Protein AF-A0A7M3W526-F1 (afdb_monomer)

Foldseek 3Di:
DDWDFDFFLKTKTWAAADPVCDDVQFNDQKDKDKDWDDDPNDTWIKIKIKGRHGNTKIKIKHFQCDDDPVAQCQQHRPIKIWIAGPAFFMWMWIWGACVRNVGQFTKTKTFGRAGRIWIWDADPRRKIKIAGDDQATQKMKMKTAQHCRDWQKTWGMKIKIWGSFHMKIWDWDQDVPRKTKIKIKDGPDTKMWMKTKMKGQCCGVPVVCCVPRPRNIDIFIFIQPIPHPFDDDADDGDGDQDPDDPDDDDDDDDDDDDDMHMDIIITDVVVSVVVVVVVVVPD

Mean predicted aligned error: 12.5 Å

Secondary structure (DSSP, 8-state):
-EEEEEESSSEEEEEE--GGG-BTTEEEEEEEEEEEEEETTEEEEEEEEEEEEESEEEEEE-B-----TTS--SSTTPBPEEEEES-S-EEEEEEE-HHHHT-SSEEEEEEEEE-SEEEEEE-TTS-EEEEE-TT-EEEEEEEEEEEEEETTEEEEEEEEEEEEEEEEEEEEEEPTTS-EEEEEEEEEEEEEEEEEEEEE-HHHHSGGGHHHHTT--EEEEEEEEEEE---SS----EEE-TT-------------S-----EEEE--HHHHHHHHHHHHHH-

Solvent-accessible surface area (backbone atoms only — not comparable to full-atom values): 14744 Å² total; per-residue (Å²): 115,51,76,50,74,47,80,50,67,40,39,38,40,41,36,47,41,56,73,94,70,36,60,98,53,22,54,44,69,62,50,79,48,77,48,74,37,81,54,99,93,42,79,28,50,33,37,39,40,36,33,48,32,40,15,34,32,42,38,39,33,38,57,40,82,66,81,56,94,92,47,44,58,77,49,46,39,41,68,31,36,45,36,36,38,73,44,53,57,30,30,41,38,36,44,34,35,11,82,37,41,75,34,73,29,30,40,39,40,38,37,37,34,34,30,40,30,37,37,35,40,73,44,98,69,36,20,46,35,38,41,31,36,92,76,14,26,50,33,36,37,41,36,39,29,58,29,73,58,49,79,42,30,34,34,52,33,38,40,38,42,33,32,33,32,24,22,34,33,37,41,57,48,71,45,96,87,75,34,50,29,44,32,40,34,63,53,71,43,46,38,40,33,39,38,40,31,32,38,36,23,57,17,61,65,38,63,86,41,24,89,81,44,46,89,46,75,44,83,42,48,35,45,43,60,57,55,60,93,60,48,100,55,82,66,64,59,50,68,45,63,85,90,57,77,83,81,71,94,80,82,85,80,81,52,97,67,97,68,79,54,70,46,66,42,60,53,65,62,62,66,47,48,52,51,51,52,48,44,67,74,76,99

Structure (mmCIF, N/CA/C/O backbone):
data_AF-A0A7M3W526-F1
#
_entry.id   AF-A0A7M3W526-F1
#
loop_
_atom_site.group_PDB
_atom_site.id
_atom_site.type_symbol
_atom_site.label_atom_id
_atom_site.label_alt_id
_atom_site.label_comp_id
_atom_site.label_asym_id
_atom_site.label_entity_id
_atom_site.label_seq_id
_atom_site.pdbx_PDB_ins_code
_atom_site.Cartn_x
_atom_site.Cartn_y
_atom_site.Cartn_z
_atom_site.occupancy
_atom_site.B_iso_or_equiv
_atom_site.auth_seq_id
_atom_site.auth_comp_id
_atom_site.auth_asym_id
_atom_site.auth_atom_id
_atom_site.pdbx_PDB_model_num
ATOM 1 N N . THR A 1 1 ? -3.283 -8.905 27.263 1.00 57.53 1 THR A N 1
ATOM 2 C CA . THR A 1 1 ? -2.921 -8.303 25.975 1.00 57.53 1 THR A CA 1
ATOM 3 C C . THR A 1 1 ? -1.893 -9.193 25.354 1.00 57.53 1 THR A C 1
ATOM 5 O O . THR A 1 1 ? -0.872 -9.414 25.994 1.00 57.53 1 THR A O 1
ATOM 8 N N . ASP A 1 2 ? -2.214 -9.769 24.205 1.00 65.88 2 ASP A N 1
ATOM 9 C CA . ASP A 1 2 ? -1.261 -10.524 23.400 1.00 65.88 2 ASP A CA 1
ATOM 10 C C . ASP A 1 2 ? -0.945 -9.684 22.161 1.00 65.88 2 ASP A C 1
ATOM 12 O O . ASP A 1 2 ? -1.863 -9.195 21.496 1.00 65.88 2 ASP A O 1
ATOM 16 N N . VAL A 1 3 ? 0.341 -9.427 21.941 1.00 67.19 3 VAL A N 1
ATOM 17 C CA . VAL A 1 3 ? 0.848 -8.679 20.788 1.00 67.19 3 VAL A CA 1
ATOM 18 C C . VAL A 1 3 ? 1.962 -9.516 20.199 1.00 67.19 3 VAL A C 1
ATOM 20 O O . VAL A 1 3 ? 3.018 -9.665 20.819 1.00 67.19 3 VAL A O 1
ATOM 23 N N . SER A 1 4 ? 1.729 -10.047 19.007 1.00 73.38 4 SER A N 1
ATOM 24 C CA . SER A 1 4 ? 2.750 -10.741 18.235 1.00 73.38 4 SER A CA 1
ATOM 25 C C . SER A 1 4 ? 3.108 -9.870 17.045 1.00 73.38 4 SER A C 1
ATOM 27 O O . SER A 1 4 ? 2.237 -9.480 16.271 1.00 73.38 4 SER A O 1
ATOM 29 N N . ALA A 1 5 ? 4.389 -9.537 16.921 1.00 68.88 5 ALA A N 1
ATOM 30 C CA . ALA A 1 5 ? 4.906 -8.800 15.782 1.00 68.88 5 ALA A CA 1
ATOM 31 C C . ALA A 1 5 ? 6.128 -9.529 15.223 1.00 68.88 5 ALA A C 1
ATOM 33 O O . ALA A 1 5 ? 7.117 -9.732 15.931 1.00 68.88 5 ALA A O 1
ATOM 34 N N . VAL A 1 6 ? 6.064 -9.900 13.948 1.00 70.62 6 VAL A N 1
ATOM 35 C CA . VAL A 1 6 ? 7.211 -10.388 13.179 1.00 70.62 6 VAL A CA 1
ATOM 36 C C . VAL A 1 6 ? 7.511 -9.334 12.135 1.00 70.62 6 VAL A C 1
ATOM 38 O O . VAL A 1 6 ? 6.620 -8.962 11.382 1.00 70.62 6 VAL A O 1
ATOM 41 N N . ILE A 1 7 ? 8.743 -8.831 12.108 1.00 60.44 7 ILE A N 1
ATOM 42 C CA . ILE A 1 7 ? 9.184 -7.843 11.125 1.00 60.44 7 ILE A CA 1
ATOM 43 C C . ILE A 1 7 ? 10.473 -8.375 10.487 1.00 60.44 7 ILE A C 1
ATOM 45 O O . ILE A 1 7 ? 11.410 -8.776 11.180 1.00 60.44 7 ILE A O 1
ATOM 49 N N . GLY A 1 8 ? 10.476 -8.462 9.159 1.00 65.94 8 GLY A N 1
ATOM 50 C CA . GLY A 1 8 ? 11.524 -9.077 8.348 1.00 65.94 8 GLY A CA 1
ATOM 51 C C . GLY A 1 8 ? 11.098 -9.116 6.881 1.00 65.94 8 GLY A C 1
ATOM 52 O O . GLY A 1 8 ? 10.503 -8.162 6.373 1.00 65.94 8 GLY A O 1
ATOM 53 N N . ASP A 1 9 ? 11.325 -10.252 6.224 1.00 66.25 9 ASP A N 1
ATOM 54 C CA . ASP A 1 9 ? 10.817 -10.505 4.867 1.00 66.25 9 ASP A CA 1
ATOM 55 C C . ASP A 1 9 ? 9.277 -10.539 4.833 1.00 66.25 9 ASP A C 1
ATOM 57 O O . ASP A 1 9 ? 8.677 -10.346 3.786 1.00 66.25 9 ASP A O 1
ATOM 61 N N . VAL A 1 10 ? 8.633 -10.691 5.991 1.00 74.81 10 VAL A N 1
ATOM 62 C CA . VAL A 1 10 ? 7.193 -10.525 6.205 1.00 74.81 10 VAL A CA 1
ATOM 63 C C . VAL A 1 10 ? 6.991 -9.565 7.379 1.00 74.81 10 VAL A C 1
ATOM 65 O O . VAL A 1 10 ? 7.797 -9.550 8.313 1.00 74.81 10 VAL A O 1
ATOM 68 N N . LEU A 1 11 ? 5.942 -8.743 7.328 1.00 77.81 11 LEU A N 1
ATOM 69 C CA . LEU A 1 11 ? 5.423 -8.042 8.502 1.00 77.81 11 LEU A CA 1
ATOM 70 C C . LEU A 1 11 ? 4.086 -8.679 8.889 1.00 77.81 11 LEU A C 1
ATOM 72 O O . LEU A 1 11 ? 3.143 -8.625 8.109 1.00 77.81 11 LEU A O 1
ATOM 76 N N . ILE A 1 12 ? 4.020 -9.272 10.080 1.00 87.06 12 ILE A N 1
ATOM 77 C CA . ILE A 1 12 ? 2.783 -9.775 10.691 1.00 87.06 12 ILE A CA 1
ATOM 78 C C . ILE A 1 12 ? 2.601 -9.044 12.011 1.00 87.06 12 ILE A C 1
ATOM 80 O O . ILE A 1 12 ? 3.533 -9.002 12.815 1.00 87.06 12 ILE A O 1
ATOM 84 N N . LEU A 1 13 ? 1.419 -8.483 12.230 1.00 89.50 13 LEU A N 1
ATOM 85 C CA . LEU A 1 13 ? 0.999 -7.880 13.481 1.00 89.50 13 LEU A CA 1
ATOM 86 C C . LEU A 1 13 ? -0.365 -8.446 13.872 1.00 89.50 13 LEU A C 1
ATOM 88 O O . LEU A 1 13 ? -1.379 -8.145 13.243 1.00 89.50 13 LEU A O 1
ATOM 92 N N . ASP A 1 14 ? -0.366 -9.221 14.949 1.00 92.38 14 ASP A N 1
ATOM 93 C CA . ASP A 1 14 ? -1.567 -9.718 15.606 1.00 92.38 14 ASP A CA 1
ATOM 94 C C . ASP A 1 14 ? -1.736 -9.000 16.940 1.00 92.38 14 ASP A C 1
ATOM 96 O O . ASP A 1 14 ? -0.833 -9.002 17.786 1.00 92.38 14 ASP A O 1
ATOM 100 N N . LEU A 1 15 ? -2.905 -8.396 17.138 1.00 92.31 15 LEU A N 1
ATOM 101 C CA . LEU A 1 15 ? -3.262 -7.714 18.374 1.00 92.31 15 LEU A CA 1
ATOM 102 C C . LEU A 1 15 ? -4.560 -8.285 18.909 1.00 92.31 15 LEU A C 1
ATOM 104 O O . LEU A 1 15 ? -5.593 -8.203 18.251 1.00 92.31 15 LEU A O 1
ATOM 108 N N . VAL A 1 16 ? -4.516 -8.805 20.133 1.00 94.62 16 VAL A N 1
ATOM 109 C CA . VAL A 1 16 ? -5.716 -9.221 20.860 1.00 94.62 16 VAL A CA 1
ATOM 110 C C . VAL A 1 16 ? -5.674 -8.647 22.272 1.00 94.62 16 VAL A C 1
ATOM 112 O O . VAL A 1 16 ? -4.919 -9.073 23.157 1.00 94.62 16 VAL A O 1
ATOM 115 N N . VAL A 1 17 ? -6.529 -7.658 22.510 1.00 94.06 17 VAL A N 1
ATOM 116 C CA . VAL A 1 17 ? -6.742 -7.046 23.824 1.00 94.06 17 VAL A CA 1
ATOM 117 C C . VAL A 1 17 ? -8.101 -7.486 24.342 1.00 94.06 17 VAL A C 1
ATOM 119 O O . VAL A 1 17 ? -9.068 -7.280 23.635 1.00 94.06 17 VAL A O 1
ATOM 122 N N . PRO A 1 18 ? -8.249 -8.078 25.537 1.00 93.25 18 PRO A N 1
ATOM 123 C CA . PRO A 1 18 ? -9.567 -8.442 26.071 1.00 93.25 18 PRO A CA 1
ATOM 124 C C . PRO A 1 18 ? -10.530 -7.248 26.166 1.00 93.25 18 PRO A C 1
ATOM 126 O O . PRO A 1 18 ? -10.093 -6.156 26.521 1.00 93.25 18 PRO A O 1
ATOM 129 N N . GLU A 1 19 ? -11.833 -7.459 25.933 1.00 91.06 19 GLU A N 1
ATOM 130 C CA . GLU A 1 19 ? -12.853 -6.388 25.938 1.00 91.06 19 GLU A CA 1
ATOM 131 C C . GLU A 1 19 ? -12.829 -5.504 27.190 1.00 91.06 19 GLU A C 1
ATOM 133 O O . GLU A 1 19 ? -12.990 -4.293 27.090 1.00 91.06 19 GLU A O 1
ATOM 138 N N . ILE A 1 20 ? -12.545 -6.086 28.360 1.00 93.69 20 ILE A N 1
ATOM 139 C CA . ILE A 1 20 ? -12.455 -5.365 29.642 1.00 93.69 20 ILE A CA 1
ATOM 140 C C . ILE A 1 20 ? -11.363 -4.282 29.683 1.00 93.69 20 ILE A C 1
ATOM 142 O O . ILE A 1 20 ? -11.390 -3.428 30.565 1.00 93.69 20 ILE A O 1
ATOM 146 N N . TYR A 1 21 ? -10.394 -4.336 28.767 1.00 92.00 21 TYR A N 1
ATOM 147 C CA . TYR A 1 21 ? -9.304 -3.369 28.643 1.00 92.00 21 TYR A CA 1
ATOM 148 C C . TYR A 1 21 ? -9.445 -2.481 27.399 1.00 92.00 21 TYR A C 1
ATOM 150 O O . TYR A 1 21 ? -8.552 -1.680 27.136 1.00 92.00 21 TYR A O 1
ATOM 158 N N . ARG A 1 22 ? -10.534 -2.622 26.631 1.00 92.44 22 ARG A N 1
ATOM 159 C CA . ARG A 1 22 ? -10.805 -1.803 25.445 1.00 92.44 22 ARG A CA 1
ATOM 160 C C . ARG A 1 22 ? -11.570 -0.540 25.824 1.00 92.44 22 ARG A C 1
ATOM 162 O O . ARG A 1 22 ? -12.397 -0.551 26.734 1.00 92.44 22 ARG A O 1
ATOM 169 N N . ILE A 1 23 ? -11.365 0.527 25.061 1.00 91.81 23 ILE A N 1
ATOM 170 C CA . ILE A 1 23 ? -12.175 1.748 25.130 1.00 91.81 23 ILE A CA 1
ATOM 171 C C . ILE A 1 23 ? -12.847 1.912 23.771 1.00 91.81 23 ILE A C 1
ATOM 173 O O . ILE A 1 23 ? -12.166 2.055 22.764 1.00 91.81 23 ILE A O 1
ATOM 177 N N . ASN A 1 24 ? -14.181 1.832 23.726 1.00 91.44 24 ASN A N 1
ATOM 178 C CA . ASN A 1 24 ? -14.967 1.892 22.482 1.00 91.44 24 ASN A CA 1
ATOM 179 C C . ASN A 1 24 ? -14.506 0.904 21.391 1.00 91.44 24 ASN A C 1
ATOM 181 O O . ASN A 1 24 ? -14.589 1.198 20.209 1.00 91.44 24 ASN A O 1
ATOM 185 N N . GLY A 1 25 ? -14.016 -0.274 21.785 1.00 91.69 25 GLY A N 1
ATOM 186 C CA . GLY A 1 25 ? -13.517 -1.280 20.844 1.00 91.69 25 GLY A CA 1
ATOM 187 C C . GLY A 1 25 ? -12.038 -1.145 20.475 1.00 91.69 25 GLY A C 1
ATOM 188 O O . GLY A 1 25 ? -11.517 -2.092 19.891 1.00 91.69 25 GLY A O 1
ATOM 189 N N . HIS A 1 26 ? -11.358 -0.069 20.887 1.00 95.75 26 HIS A N 1
ATOM 190 C CA . HIS A 1 26 ? -9.932 0.178 20.650 1.00 95.75 26 HIS A CA 1
ATOM 191 C C . HIS A 1 26 ? -9.043 -0.316 21.788 1.00 95.75 26 HIS A C 1
ATOM 193 O O . HIS A 1 26 ? -9.469 -0.397 22.944 1.00 95.75 26 HIS A O 1
ATOM 199 N N . SER A 1 27 ? -7.790 -0.619 21.456 1.00 94.12 27 SER A N 1
ATOM 200 C CA . SER A 1 27 ? -6.749 -1.054 22.390 1.00 94.12 27 SER A CA 1
ATOM 201 C C . SER A 1 27 ? -5.802 0.065 22.824 1.00 94.12 27 SER A C 1
ATOM 203 O O . SER A 1 27 ? -5.402 0.098 23.988 1.00 94.12 27 SER A O 1
ATOM 205 N N . ALA A 1 28 ? -5.408 0.944 21.903 1.00 92.56 28 ALA A N 1
ATOM 206 C CA . ALA A 1 28 ? -4.428 1.998 22.135 1.00 92.56 28 ALA A CA 1
ATOM 207 C C . ALA A 1 28 ? -4.596 3.138 21.124 1.00 92.56 28 ALA A C 1
ATOM 209 O O . ALA A 1 28 ? -4.972 2.909 19.978 1.00 92.56 28 ALA A O 1
ATOM 210 N N . ASP A 1 29 ? -4.230 4.356 21.521 1.00 93.56 29 ASP A N 1
ATOM 211 C CA . ASP A 1 29 ? -4.341 5.526 20.643 1.00 93.56 29 ASP A CA 1
ATOM 212 C C . ASP A 1 29 ? -3.356 5.468 19.467 1.00 93.56 29 ASP A C 1
ATOM 214 O O . ASP A 1 29 ? -3.653 5.946 18.377 1.00 93.56 29 ASP A O 1
ATOM 218 N N . SER A 1 30 ? -2.154 4.917 19.676 1.00 94.06 30 SER A N 1
ATOM 219 C CA . SER A 1 30 ? -1.149 4.793 18.616 1.00 94.06 30 SER A CA 1
ATOM 220 C C . SER A 1 30 ? -0.116 3.701 18.886 1.00 94.06 30 SER A C 1
ATOM 222 O O . SER A 1 30 ? 0.168 3.357 20.036 1.00 94.06 30 SER A O 1
ATOM 224 N N . LEU A 1 31 ? 0.471 3.181 17.810 1.00 93.06 31 LEU A N 1
ATOM 225 C CA . LEU A 1 31 ? 1.562 2.212 17.828 1.0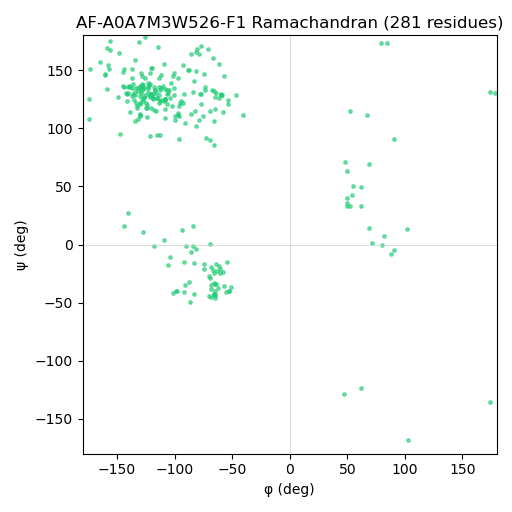0 93.06 31 LEU A CA 1
ATOM 226 C C . LEU A 1 31 ? 2.549 2.555 16.720 1.00 93.06 31 LEU A C 1
ATOM 228 O O . LEU A 1 31 ? 2.171 2.721 15.563 1.00 93.06 31 LEU A O 1
ATOM 232 N N . MET A 1 32 ? 3.830 2.608 17.073 1.00 93.06 32 MET A N 1
ATOM 233 C CA . MET A 1 32 ? 4.918 2.747 16.114 1.00 93.06 32 MET A CA 1
ATOM 234 C C . MET A 1 32 ? 5.780 1.491 16.142 1.00 93.06 32 MET A C 1
ATOM 236 O O . MET A 1 32 ? 6.301 1.109 17.190 1.00 93.06 32 MET A O 1
ATOM 240 N N . LEU A 1 33 ? 5.975 0.887 14.977 1.00 89.88 33 LEU A N 1
ATOM 241 C CA . LEU A 1 33 ? 6.901 -0.211 14.754 1.00 89.88 33 LEU A CA 1
ATOM 242 C C . LEU A 1 33 ? 8.013 0.283 13.839 1.00 89.88 33 LEU A C 1
ATOM 244 O O . LEU A 1 33 ? 7.751 0.854 12.784 1.00 89.88 33 LEU A O 1
ATOM 248 N N . LYS A 1 34 ? 9.266 0.071 14.236 1.00 89.50 34 LYS A N 1
ATOM 249 C CA . LYS A 1 34 ? 10.426 0.453 13.432 1.00 89.50 34 LYS A CA 1
ATOM 250 C C . LYS A 1 34 ? 11.439 -0.676 13.398 1.00 89.50 34 LYS A C 1
ATOM 252 O O . LYS A 1 34 ? 11.846 -1.181 14.439 1.00 89.50 34 LYS A O 1
ATOM 257 N N . GLN A 1 35 ? 11.894 -0.995 12.198 1.00 86.31 35 GLN A N 1
ATOM 258 C CA . GLN A 1 35 ? 12.976 -1.919 11.918 1.00 86.31 35 GLN A CA 1
ATOM 259 C C . GLN A 1 35 ? 14.081 -1.213 11.135 1.00 86.31 35 GLN A C 1
ATOM 261 O O . GLN A 1 35 ? 13.835 -0.315 10.329 1.00 86.31 35 GLN A O 1
ATOM 266 N N . LEU A 1 36 ? 15.314 -1.649 11.374 1.00 88.88 36 LEU A N 1
ATOM 267 C CA . LEU A 1 36 ? 16.489 -1.288 10.596 1.00 88.88 36 LEU A CA 1
ATOM 268 C C . LEU A 1 36 ? 17.181 -2.581 10.167 1.00 88.88 36 LEU A C 1
ATOM 270 O O . LEU A 1 36 ? 17.542 -3.392 11.019 1.00 88.88 36 LEU A O 1
ATOM 274 N N . ARG A 1 37 ? 17.371 -2.772 8.861 1.00 86.44 37 ARG A N 1
ATOM 275 C CA . ARG A 1 37 ? 18.109 -3.911 8.303 1.00 86.44 37 ARG A CA 1
ATOM 276 C C . ARG A 1 37 ? 19.462 -3.436 7.784 1.00 86.44 37 ARG A C 1
ATOM 278 O O . ARG A 1 37 ? 19.527 -2.422 7.097 1.00 86.44 37 ARG A O 1
ATOM 285 N N . TYR A 1 38 ? 20.536 -4.146 8.123 1.00 86.25 38 TYR A N 1
ATOM 286 C CA . TYR A 1 38 ? 21.882 -3.830 7.640 1.00 86.25 38 TYR A CA 1
ATOM 287 C C . TYR A 1 38 ? 22.226 -4.700 6.429 1.00 86.25 38 TYR A C 1
ATOM 289 O O . TYR A 1 38 ? 22.334 -5.917 6.571 1.00 86.25 38 TYR A O 1
ATOM 297 N N . ILE A 1 39 ? 22.372 -4.087 5.253 1.00 86.06 39 ILE A N 1
ATOM 298 C CA . ILE A 1 39 ? 22.688 -4.759 3.981 1.00 86.06 39 ILE A CA 1
ATOM 299 C C . ILE A 1 39 ? 23.750 -3.935 3.251 1.00 86.06 39 ILE A C 1
ATOM 301 O O . ILE A 1 39 ? 23.678 -2.709 3.242 1.00 86.06 39 ILE A O 1
ATOM 305 N N . ASP A 1 40 ? 24.745 -4.598 2.658 1.00 88.06 40 ASP A N 1
ATOM 306 C CA . ASP A 1 40 ? 25.774 -3.986 1.800 1.00 88.06 40 ASP A CA 1
ATOM 307 C C . ASP A 1 40 ? 26.461 -2.741 2.387 1.00 88.06 40 ASP A C 1
ATOM 309 O O . ASP A 1 40 ? 26.849 -1.816 1.678 1.00 88.06 40 ASP A O 1
ATOM 313 N N . GLY A 1 41 ? 26.630 -2.711 3.711 1.00 89.94 41 GLY A N 1
ATOM 314 C CA . GLY A 1 41 ? 27.290 -1.609 4.407 1.00 89.94 41 GLY A CA 1
ATOM 315 C C . GLY A 1 41 ? 26.363 -0.477 4.869 1.00 89.94 41 GLY A C 1
ATOM 316 O O . GLY A 1 41 ? 26.831 0.418 5.576 1.00 89.94 41 GLY A O 1
ATOM 317 N N . PHE A 1 42 ? 25.069 -0.523 4.538 1.00 90.69 42 PHE A N 1
ATOM 318 C CA . PHE A 1 42 ? 24.085 0.524 4.829 1.00 90.69 42 PHE A CA 1
ATOM 319 C C . PHE A 1 42 ? 22.928 0.018 5.704 1.00 90.69 42 PHE A C 1
ATOM 321 O O . PHE A 1 42 ? 22.568 -1.158 5.687 1.00 90.69 42 PHE A O 1
ATOM 328 N N . TRP A 1 43 ? 22.334 0.928 6.482 1.00 89.25 43 TRP A N 1
ATOM 329 C CA . TRP A 1 43 ? 21.127 0.667 7.272 1.00 89.25 43 TRP A CA 1
ATOM 330 C C . TRP A 1 43 ? 19.884 1.114 6.502 1.00 89.25 43 TRP A C 1
ATOM 332 O O . TRP A 1 43 ? 19.749 2.297 6.192 1.00 89.25 43 TRP A O 1
ATOM 342 N N . TYR A 1 44 ? 18.960 0.189 6.260 1.00 89.06 44 TYR A N 1
ATOM 343 C CA . TYR A 1 44 ? 17.700 0.437 5.564 1.00 89.06 44 TYR A CA 1
ATOM 344 C C . TYR A 1 44 ? 16.519 0.390 6.541 1.00 89.06 44 TYR A C 1
ATOM 346 O O . TYR A 1 44 ? 16.367 -0.606 7.258 1.00 89.06 44 TYR A O 1
ATOM 354 N N . PRO A 1 45 ? 15.691 1.449 6.615 1.00 89.88 45 PRO A N 1
ATOM 355 C CA . PRO A 1 45 ? 14.567 1.504 7.537 1.00 89.88 45 PRO A CA 1
ATOM 356 C C . PRO A 1 45 ? 13.288 0.885 6.963 1.00 89.88 45 PRO A C 1
ATOM 358 O O . PRO A 1 45 ? 13.009 0.957 5.767 1.00 89.88 45 PRO A O 1
ATOM 361 N N . SER A 1 46 ? 12.478 0.353 7.874 1.00 89.25 46 SER A N 1
ATOM 362 C CA . SER A 1 46 ? 11.058 0.069 7.683 1.00 89.25 46 SER A CA 1
ATOM 363 C C . SER A 1 46 ? 10.307 0.574 8.913 1.00 89.25 46 SER A C 1
ATOM 365 O O . SER A 1 46 ? 10.698 0.277 10.039 1.00 89.25 46 SER A O 1
ATOM 367 N N . THR A 1 47 ? 9.261 1.364 8.725 1.00 90.12 47 THR A N 1
ATOM 368 C CA . THR A 1 47 ? 8.494 2.033 9.774 1.00 90.12 47 THR A CA 1
ATOM 369 C C . THR A 1 47 ? 7.009 1.873 9.491 1.00 90.12 47 THR A C 1
ATOM 371 O O . THR A 1 47 ? 6.537 2.290 8.442 1.00 90.12 47 THR A O 1
ATOM 374 N N . ALA A 1 48 ? 6.263 1.335 10.446 1.00 90.81 48 ALA A N 1
ATOM 375 C CA . ALA A 1 48 ? 4.810 1.387 10.454 1.00 90.81 48 ALA A CA 1
ATOM 376 C C . ALA A 1 48 ? 4.349 2.255 11.626 1.00 90.81 48 ALA A C 1
ATOM 378 O O . ALA A 1 48 ? 4.863 2.138 12.739 1.00 90.81 48 ALA A O 1
ATOM 379 N N . PHE A 1 49 ? 3.388 3.131 11.383 1.00 93.81 49 PHE A N 1
ATOM 380 C CA . PHE A 1 49 ? 2.727 3.919 12.408 1.00 93.81 49 PHE A CA 1
ATOM 381 C C . PHE A 1 49 ? 1.224 3.760 12.237 1.00 93.81 49 PHE A C 1
ATOM 383 O O . PHE A 1 49 ? 0.704 3.898 11.134 1.00 93.81 49 PHE A O 1
ATOM 390 N N . MET A 1 50 ? 0.541 3.447 13.327 1.00 94.88 50 MET A N 1
ATOM 391 C CA . MET A 1 50 ? -0.902 3.254 13.353 1.00 94.88 50 MET A CA 1
ATOM 392 C C . MET A 1 50 ? -1.507 4.162 14.410 1.00 94.88 50 MET A C 1
ATOM 394 O O . MET A 1 50 ? -0.906 4.353 15.474 1.00 94.88 50 MET A O 1
ATOM 398 N N . ARG A 1 51 ? -2.693 4.695 14.121 1.00 96.50 51 ARG A N 1
ATOM 399 C CA . ARG A 1 51 ? -3.522 5.439 15.073 1.00 96.50 51 ARG A CA 1
ATOM 400 C C . ARG A 1 51 ? -4.863 4.736 15.235 1.00 96.50 51 ARG A C 1
ATOM 402 O O . ARG A 1 51 ? -5.300 4.052 14.313 1.00 96.50 51 ARG A O 1
ATOM 409 N N . ASP A 1 52 ? -5.469 4.907 16.405 1.00 96.06 52 ASP A N 1
ATOM 410 C CA . ASP A 1 52 ? -6.793 4.383 16.733 1.00 96.06 52 ASP A CA 1
ATOM 411 C C . ASP A 1 52 ? -6.814 2.845 16.663 1.00 96.06 52 ASP A C 1
ATOM 413 O O . ASP A 1 52 ? -7.670 2.228 16.030 1.00 96.06 52 ASP A O 1
ATOM 417 N N . LEU A 1 53 ? -5.833 2.198 17.315 1.00 95.50 53 LEU A N 1
ATOM 418 C CA . LEU A 1 53 ? -5.621 0.759 17.175 1.00 95.50 53 LEU A CA 1
ATOM 419 C C . LEU A 1 53 ? -6.855 -0.038 17.619 1.00 95.50 53 LEU A C 1
ATOM 421 O O . LEU A 1 53 ? -7.316 0.128 18.755 1.00 95.50 53 LEU A O 1
ATOM 425 N N . PRO A 1 54 ? -7.335 -0.975 16.787 1.00 96.00 54 PRO A N 1
ATOM 426 C CA . PRO A 1 54 ? -8.428 -1.861 17.147 1.00 96.00 54 PRO A CA 1
ATOM 427 C C . PRO A 1 54 ? -8.080 -2.745 18.354 1.00 96.00 54 PRO A C 1
ATOM 429 O O . PRO A 1 54 ? -6.917 -3.028 18.652 1.00 96.00 54 PRO A O 1
ATOM 432 N N . GLY A 1 55 ? -9.100 -3.199 19.075 1.00 94.81 55 GLY A N 1
ATOM 433 C CA . GLY A 1 55 ? -8.970 -4.166 20.167 1.00 94.81 55 GLY A CA 1
ATOM 434 C C . GLY A 1 55 ? -8.607 -5.574 19.692 1.00 94.81 55 GLY A C 1
ATOM 435 O O . GLY A 1 55 ? -7.994 -6.333 20.445 1.00 94.81 55 GLY A O 1
ATOM 436 N N . GLU A 1 56 ? -8.984 -5.899 18.458 1.00 95.44 56 GLU A N 1
ATOM 437 C CA . GLU A 1 56 ? -8.626 -7.105 17.719 1.00 95.44 56 GLU A CA 1
ATOM 438 C C . GLU A 1 56 ? -8.201 -6.699 16.312 1.00 95.44 56 GLU A C 1
ATOM 440 O O . GLU A 1 56 ? -8.973 -6.068 15.587 1.00 95.44 56 GLU A O 1
ATOM 445 N N . MET A 1 57 ? -6.977 -7.050 15.926 1.00 95.19 57 MET A N 1
ATOM 446 C CA . MET A 1 57 ? -6.480 -6.788 14.581 1.00 95.19 57 MET A CA 1
ATOM 447 C C . MET A 1 57 ? -5.570 -7.912 14.097 1.00 95.19 57 MET A C 1
ATOM 449 O O . MET A 1 57 ? -4.816 -8.495 14.879 1.00 95.19 57 MET A O 1
ATOM 453 N N . HIS A 1 58 ? -5.607 -8.132 12.791 1.00 94.94 58 HIS A N 1
ATOM 454 C CA . HIS A 1 58 ? -4.617 -8.886 12.043 1.00 94.94 58 HIS A CA 1
ATOM 455 C C . HIS A 1 58 ? -4.144 -8.013 10.885 1.00 94.94 58 HIS A C 1
ATOM 457 O O . HIS A 1 58 ? -4.961 -7.495 10.122 1.00 94.94 58 HIS A O 1
ATOM 463 N N . LEU A 1 59 ? -2.835 -7.840 10.766 1.00 92.00 59 LEU A N 1
ATOM 464 C CA . LEU A 1 59 ? -2.198 -7.176 9.641 1.00 92.00 59 LEU A CA 1
ATOM 465 C C . LEU A 1 59 ? -1.041 -8.048 9.172 1.00 92.00 59 LEU A C 1
ATOM 467 O O . LEU A 1 59 ? -0.074 -8.232 9.906 1.00 92.00 59 LEU A O 1
ATOM 471 N N . ALA A 1 60 ? -1.114 -8.533 7.942 1.00 90.25 60 ALA A N 1
ATOM 472 C CA . ALA A 1 60 ? -0.038 -9.258 7.293 1.00 90.25 60 ALA A CA 1
ATOM 473 C C . ALA A 1 60 ? 0.362 -8.552 5.997 1.00 90.25 60 ALA A C 1
ATOM 475 O O . ALA A 1 60 ? -0.478 -8.104 5.223 1.00 90.25 60 ALA A O 1
ATOM 476 N N . THR A 1 61 ? 1.660 -8.445 5.747 1.00 84.88 61 THR A N 1
ATOM 477 C CA . THR A 1 61 ? 2.197 -8.034 4.452 1.00 84.88 61 THR A CA 1
ATOM 478 C C . THR A 1 61 ? 3.442 -8.838 4.128 1.00 84.88 61 THR A C 1
ATOM 480 O O . THR A 1 61 ? 4.421 -8.853 4.882 1.00 84.88 61 THR A O 1
ATOM 483 N N . GLU A 1 62 ? 3.398 -9.508 2.985 1.00 84.44 62 GLU A N 1
ATOM 484 C CA . GLU A 1 62 ? 4.423 -10.430 2.513 1.00 84.44 62 GLU A CA 1
ATOM 485 C C . GLU A 1 62 ? 4.700 -10.208 1.025 1.00 84.44 62 GLU A C 1
ATOM 487 O O . GLU A 1 62 ? 3.819 -9.753 0.295 1.00 84.44 62 GLU A O 1
ATOM 492 N N . PRO A 1 63 ? 5.923 -10.480 0.548 1.00 78.50 63 PRO A N 1
ATOM 493 C CA . PRO A 1 63 ? 6.221 -10.474 -0.874 1.00 78.50 63 PRO A CA 1
ATOM 494 C C . PRO A 1 63 ? 5.490 -11.624 -1.568 1.00 78.50 63 PRO A C 1
ATOM 496 O O . PRO A 1 63 ? 5.561 -12.777 -1.138 1.00 78.50 63 PRO A O 1
ATOM 499 N N . ASP A 1 64 ? 4.845 -11.330 -2.692 1.00 78.69 64 ASP A N 1
ATOM 500 C CA . ASP A 1 64 ? 4.301 -12.365 -3.557 1.00 78.69 64 ASP A CA 1
ATOM 501 C C . ASP A 1 64 ? 5.439 -13.036 -4.336 1.00 78.69 64 ASP A C 1
ATOM 503 O O . ASP A 1 64 ? 6.068 -12.441 -5.214 1.00 78.69 64 ASP A O 1
ATOM 507 N N . THR A 1 65 ? 5.722 -14.291 -3.996 1.00 78.56 65 THR A N 1
ATOM 508 C CA . THR A 1 65 ? 6.822 -15.070 -4.586 1.00 78.56 65 THR A CA 1
ATOM 509 C C . THR A 1 65 ? 6.450 -15.749 -5.905 1.00 78.56 65 THR A C 1
ATOM 511 O O . THR A 1 65 ? 7.296 -16.413 -6.513 1.00 78.56 65 THR A O 1
ATOM 514 N N . ARG A 1 66 ? 5.204 -15.601 -6.378 1.00 81.38 66 ARG A N 1
ATOM 515 C CA . ARG A 1 66 ? 4.785 -16.157 -7.666 1.00 81.38 66 ARG A CA 1
ATOM 516 C C . ARG A 1 66 ? 5.543 -15.459 -8.788 1.00 81.38 66 ARG A C 1
ATOM 518 O O . ARG A 1 66 ? 5.610 -14.233 -8.865 1.00 81.38 66 ARG A O 1
ATOM 525 N N . PHE A 1 67 ? 6.085 -16.268 -9.689 1.00 77.88 67 PHE A N 1
ATOM 526 C CA . PHE A 1 67 ? 6.824 -15.797 -10.850 1.00 77.88 67 PHE A CA 1
ATOM 527 C C . PHE A 1 67 ? 6.406 -16.588 -12.091 1.00 77.88 67 PHE A C 1
ATOM 529 O O . PHE A 1 67 ? 6.413 -17.820 -12.078 1.00 77.88 67 PHE A O 1
ATOM 536 N N . ASP A 1 68 ? 6.066 -15.890 -13.173 1.00 74.88 68 ASP A N 1
ATOM 537 C CA . ASP A 1 68 ? 5.859 -16.487 -14.494 1.00 74.88 68 ASP A CA 1
ATOM 538 C C . ASP A 1 68 ? 6.471 -15.575 -15.559 1.00 74.88 68 ASP A C 1
ATOM 540 O O . ASP A 1 68 ? 5.996 -14.469 -15.818 1.00 74.88 68 ASP A O 1
ATOM 544 N N . ILE A 1 69 ? 7.510 -16.079 -16.223 1.00 71.56 69 ILE A N 1
ATOM 545 C CA . ILE A 1 69 ? 8.221 -15.380 -17.300 1.00 71.56 69 ILE A CA 1
ATOM 546 C C . ILE A 1 69 ? 7.326 -15.048 -18.505 1.00 71.56 69 ILE A C 1
ATOM 548 O O . ILE A 1 69 ? 7.653 -14.170 -19.296 1.00 71.56 69 ILE A O 1
ATOM 552 N N . ARG A 1 70 ? 6.202 -15.754 -18.677 1.00 68.69 70 ARG A N 1
ATOM 553 C CA . ARG A 1 70 ? 5.250 -15.532 -19.779 1.00 68.69 70 ARG A CA 1
ATOM 554 C C . ARG A 1 70 ? 4.229 -14.442 -19.461 1.00 68.69 70 ARG A C 1
ATOM 556 O O . ARG A 1 70 ? 3.392 -14.134 -20.308 1.00 68.69 70 ARG A O 1
ATOM 563 N N . LYS A 1 71 ? 4.232 -13.929 -18.232 1.00 72.00 71 LYS A N 1
ATOM 564 C CA . LYS A 1 71 ? 3.284 -12.935 -17.735 1.00 72.00 71 LYS A CA 1
ATOM 565 C C . LYS A 1 71 ? 3.997 -11.624 -17.437 1.00 72.00 71 LYS A C 1
ATOM 567 O O . LYS A 1 71 ? 5.222 -11.545 -17.452 1.00 72.00 71 LYS A O 1
ATOM 572 N N . GLN A 1 72 ? 3.208 -10.591 -17.170 1.00 67.12 72 GLN A N 1
ATOM 573 C CA . GLN A 1 72 ? 3.728 -9.272 -16.856 1.00 67.12 72 GLN A CA 1
ATOM 574 C C . GLN A 1 72 ? 4.617 -9.304 -15.608 1.00 67.12 72 GLN A C 1
ATOM 576 O O . GLN A 1 72 ? 4.191 -9.782 -14.559 1.00 67.12 72 GLN A O 1
ATOM 581 N N . THR A 1 73 ? 5.831 -8.762 -15.700 1.00 67.31 73 THR A N 1
ATOM 582 C CA . THR A 1 73 ? 6.829 -8.776 -14.620 1.00 67.31 73 THR A CA 1
ATOM 583 C C . THR A 1 73 ? 6.760 -7.551 -13.712 1.00 67.31 73 THR A C 1
ATOM 585 O O . THR A 1 73 ? 7.342 -7.586 -12.624 1.00 67.31 73 THR A O 1
ATOM 588 N N . SER A 1 74 ? 6.060 -6.485 -14.121 1.00 66.25 74 SER A N 1
ATOM 589 C CA . SER A 1 74 ? 6.001 -5.203 -13.398 1.00 66.25 74 SER A CA 1
ATOM 590 C C . SER A 1 74 ? 5.538 -5.350 -11.949 1.00 66.25 74 SER A C 1
ATOM 592 O O . SER A 1 74 ? 6.100 -4.736 -11.050 1.00 66.25 74 SER A O 1
ATOM 594 N N . PHE A 1 75 ? 4.541 -6.203 -11.732 1.00 69.50 75 PHE A N 1
ATOM 595 C CA . PHE A 1 75 ? 3.898 -6.419 -10.441 1.00 69.50 75 PHE A CA 1
ATOM 596 C C . PHE A 1 75 ? 4.326 -7.734 -9.765 1.00 69.50 75 PHE A C 1
ATOM 598 O O . PHE A 1 75 ? 4.099 -7.922 -8.573 1.00 69.50 75 PHE A O 1
ATOM 605 N N . GLN A 1 76 ? 5.024 -8.617 -10.486 1.00 76.31 76 GLN A N 1
ATOM 606 C CA . GLN A 1 76 ? 5.642 -9.816 -9.909 1.00 76.31 76 GLN A CA 1
ATOM 607 C C . GLN A 1 76 ? 6.641 -9.436 -8.814 1.00 76.31 76 GLN A C 1
ATOM 609 O O . GLN A 1 76 ? 7.538 -8.623 -9.060 1.00 76.31 76 GLN A O 1
ATOM 614 N N . GLY A 1 77 ? 6.521 -10.039 -7.629 1.00 71.19 77 GLY A N 1
ATOM 615 C CA . GLY A 1 77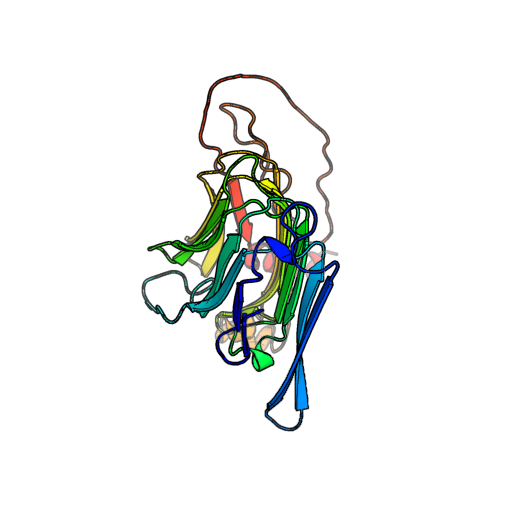 ? 7.359 -9.705 -6.476 1.00 71.19 77 GLY A CA 1
ATOM 616 C C . GLY A 1 77 ? 6.906 -8.475 -5.684 1.00 71.19 77 GLY A C 1
ATOM 617 O O . GLY A 1 77 ? 7.653 -8.029 -4.814 1.00 71.19 77 GLY A O 1
ATOM 618 N N . MET A 1 78 ? 5.732 -7.891 -5.974 1.00 75.19 78 MET A N 1
ATOM 619 C CA . MET A 1 78 ? 5.158 -6.867 -5.091 1.00 75.19 78 MET A CA 1
ATOM 620 C C . MET A 1 78 ? 4.752 -7.472 -3.747 1.00 75.19 78 MET A C 1
ATOM 622 O O . MET A 1 78 ? 4.523 -8.676 -3.643 1.00 75.19 78 MET A O 1
ATOM 626 N N . ARG A 1 79 ? 4.601 -6.627 -2.727 1.00 79.00 79 ARG A N 1
ATOM 627 C CA . ARG A 1 79 ? 4.015 -7.055 -1.458 1.00 79.00 79 ARG A CA 1
ATOM 628 C C . ARG A 1 79 ? 2.493 -7.028 -1.496 1.00 79.00 79 ARG A C 1
ATOM 630 O O . ARG A 1 79 ? 1.906 -6.084 -2.017 1.00 79.00 79 ARG A O 1
ATOM 637 N N . THR A 1 80 ? 1.886 -8.034 -0.885 1.00 85.50 80 THR A N 1
ATOM 638 C CA . THR A 1 80 ? 0.462 -8.063 -0.556 1.00 85.50 80 THR A CA 1
ATOM 639 C C . THR A 1 80 ? 0.222 -7.378 0.786 1.00 85.50 80 THR A C 1
ATOM 641 O O . THR A 1 80 ? 1.154 -7.149 1.565 1.00 85.50 80 THR A O 1
ATOM 644 N N . LEU A 1 81 ? -1.028 -7.030 1.064 1.00 88.31 81 LEU A N 1
ATOM 645 C CA . LEU A 1 81 ? -1.474 -6.586 2.373 1.00 88.31 81 LEU A CA 1
ATOM 646 C C . LEU A 1 81 ? -2.814 -7.241 2.687 1.00 88.31 81 LEU A C 1
ATOM 648 O O . LEU A 1 81 ? -3.746 -7.157 1.897 1.00 88.31 81 LEU A O 1
ATOM 652 N N . ASP A 1 82 ? -2.907 -7.872 3.844 1.00 92.50 82 ASP A N 1
ATOM 653 C CA . ASP A 1 82 ? -4.117 -8.477 4.377 1.00 92.50 82 ASP A CA 1
ATOM 654 C C . ASP A 1 82 ? -4.375 -7.857 5.753 1.00 92.50 82 ASP A C 1
ATOM 656 O O . ASP A 1 82 ? -3.620 -8.070 6.702 1.00 92.50 82 ASP A O 1
ATOM 660 N N . TYR A 1 83 ? -5.417 -7.036 5.842 1.00 94.25 83 TYR A N 1
ATOM 661 C CA . TYR A 1 83 ? -5.836 -6.380 7.070 1.00 94.25 83 TYR A CA 1
ATOM 662 C C . TYR A 1 83 ? -7.242 -6.815 7.462 1.00 94.25 83 TYR A C 1
ATOM 664 O O . TYR A 1 83 ? -8.162 -6.803 6.642 1.00 94.25 83 TYR A O 1
ATOM 672 N N . SER A 1 84 ? -7.434 -7.118 8.744 1.00 96.31 84 SER A N 1
ATOM 673 C CA . SER A 1 84 ? -8.757 -7.229 9.353 1.00 96.31 84 SER A CA 1
ATOM 674 C C . SER A 1 84 ? -8.774 -6.726 10.790 1.00 96.31 84 SER A C 1
ATOM 676 O O . SER A 1 84 ? -7.763 -6.786 11.492 1.00 96.31 84 SER A O 1
ATOM 678 N N . SER A 1 85 ? -9.923 -6.226 11.233 1.00 95.94 85 SER A N 1
ATOM 679 C CA . SER A 1 85 ? -10.083 -5.678 12.577 1.00 95.94 85 SER A CA 1
ATOM 680 C C . SER A 1 85 ? -11.533 -5.639 13.054 1.00 95.94 85 SER A C 1
ATOM 682 O O . SER A 1 85 ? -12.475 -5.843 12.286 1.00 95.94 85 SER A O 1
ATOM 684 N N . ASN A 1 86 ? -11.710 -5.365 14.350 1.00 94.62 86 ASN A N 1
ATOM 685 C CA . ASN A 1 86 ? -13.017 -5.170 14.980 1.00 94.62 86 ASN A CA 1
ATOM 686 C C . ASN A 1 86 ? -13.519 -3.709 14.975 1.00 94.62 86 ASN A C 1
ATOM 688 O O . ASN A 1 86 ? -14.608 -3.458 15.494 1.00 94.62 86 ASN A O 1
ATOM 692 N N . THR A 1 87 ? -12.748 -2.758 14.437 1.00 94.94 87 THR A N 1
ATOM 693 C CA . THR A 1 87 ? -13.131 -1.340 14.275 1.00 94.94 87 THR A CA 1
ATOM 694 C C . THR A 1 87 ? -12.970 -0.911 12.809 1.00 94.94 87 THR A C 1
ATOM 696 O O . THR A 1 87 ? -12.640 -1.734 11.958 1.00 94.94 87 THR A O 1
ATOM 699 N N . ASN A 1 88 ? -13.303 0.332 12.462 1.00 94.38 88 ASN A N 1
ATOM 700 C CA . ASN A 1 88 ? -13.389 0.778 11.062 1.00 94.38 88 ASN A CA 1
ATOM 701 C C . ASN A 1 88 ? -12.851 2.199 10.822 1.00 94.38 88 ASN A C 1
ATOM 703 O O . ASN A 1 88 ? -13.310 2.898 9.919 1.00 94.38 88 ASN A O 1
ATOM 707 N N . ASP A 1 89 ? -11.916 2.613 11.661 1.00 95.12 89 ASP A N 1
ATOM 708 C CA . ASP A 1 89 ? -11.413 3.977 11.809 1.00 95.12 89 ASP A CA 1
ATOM 709 C C . ASP A 1 89 ? -9.905 4.003 12.120 1.00 95.12 89 ASP A C 1
ATOM 711 O O . ASP A 1 89 ? -9.365 5.013 12.559 1.00 95.12 89 ASP A O 1
ATOM 715 N N . MET A 1 90 ? -9.205 2.884 11.897 1.00 95.50 90 MET A N 1
ATOM 716 C CA . MET A 1 90 ? -7.758 2.825 12.093 1.00 95.50 90 MET A CA 1
ATOM 717 C C . MET A 1 90 ? -7.048 3.569 10.961 1.00 95.50 90 MET A C 1
ATOM 719 O O . MET A 1 90 ? -7.286 3.297 9.782 1.00 95.50 90 MET A O 1
ATOM 723 N N . ASP A 1 91 ? -6.090 4.417 11.318 1.00 95.56 91 ASP A N 1
ATOM 724 C CA . ASP A 1 91 ? -5.185 5.023 10.346 1.00 95.56 91 ASP A CA 1
ATOM 725 C C . ASP A 1 91 ? -3.872 4.245 10.270 1.00 95.56 91 ASP A C 1
ATOM 727 O O . ASP A 1 91 ? -3.337 3.793 11.288 1.00 95.56 91 ASP A O 1
ATOM 731 N N . LEU A 1 92 ? -3.314 4.134 9.065 1.00 93.25 92 LEU A N 1
ATOM 732 C CA . LEU A 1 92 ? -2.066 3.427 8.792 1.00 93.25 92 LEU A CA 1
ATOM 733 C C . LEU A 1 92 ? -1.101 4.300 7.988 1.00 93.25 92 LEU A C 1
ATOM 735 O O . LEU A 1 92 ? -1.444 4.843 6.943 1.00 93.25 92 LEU A O 1
ATOM 739 N N . TYR A 1 93 ? 0.141 4.353 8.447 1.00 93.62 93 TYR A N 1
ATOM 740 C CA . TYR A 1 93 ? 1.312 4.818 7.716 1.00 93.62 93 TYR A CA 1
ATOM 741 C C . TYR A 1 93 ? 2.315 3.667 7.645 1.00 93.62 93 TYR A C 1
ATOM 743 O O . TYR A 1 93 ? 2.666 3.098 8.678 1.00 93.62 93 TYR A O 1
ATOM 751 N N . LEU A 1 94 ? 2.818 3.346 6.458 1.00 90.25 94 LEU A N 1
ATOM 752 C CA . LEU A 1 94 ? 3.863 2.346 6.250 1.00 90.25 94 LEU A CA 1
ATOM 753 C C . LEU A 1 94 ? 4.927 2.892 5.290 1.00 90.25 94 LEU A C 1
ATOM 755 O O . LEU A 1 94 ? 4.693 3.035 4.098 1.00 90.25 94 LEU A O 1
ATOM 759 N N . GLU A 1 95 ? 6.075 3.226 5.870 1.00 90.50 95 GLU A N 1
ATOM 760 C CA . GLU A 1 95 ? 7.403 3.493 5.304 1.00 90.50 95 GLU A CA 1
ATOM 761 C C . GLU A 1 95 ? 8.265 2.245 5.095 1.00 90.50 95 GLU A C 1
ATOM 763 O O . GLU A 1 95 ? 8.705 1.728 6.113 1.00 90.50 95 GLU A O 1
ATOM 768 N N . ALA A 1 96 ? 8.612 1.760 3.900 1.00 87.81 96 ALA A N 1
ATOM 769 C CA . ALA A 1 96 ? 9.642 0.713 3.807 1.00 87.81 96 ALA A CA 1
ATOM 770 C C . ALA A 1 96 ? 10.577 0.867 2.607 1.00 87.81 96 ALA A C 1
ATOM 772 O O . ALA A 1 96 ? 10.133 0.965 1.465 1.00 87.81 96 ALA A O 1
ATOM 773 N N . SER A 1 97 ? 11.890 0.817 2.862 1.00 87.94 97 SER A N 1
ATOM 774 C CA . SER A 1 97 ? 12.858 0.697 1.771 1.00 87.94 97 SER A CA 1
ATOM 775 C C . SER A 1 97 ? 12.841 -0.716 1.201 1.00 87.94 97 SER A C 1
ATOM 777 O O . SER A 1 97 ? 12.905 -1.670 1.972 1.00 87.94 97 SER A O 1
ATOM 779 N N . GLY A 1 98 ? 12.843 -0.867 -0.124 1.00 83.56 98 GLY A N 1
ATOM 780 C CA . GLY A 1 98 ? 12.759 -2.159 -0.802 1.00 83.56 98 GLY A CA 1
ATOM 781 C C . GLY A 1 98 ? 13.813 -3.147 -0.313 1.00 83.56 98 GLY A C 1
ATOM 782 O O . GLY A 1 98 ? 13.501 -4.293 -0.004 1.00 83.56 98 GLY A O 1
ATOM 783 N N . ARG A 1 99 ? 15.042 -2.675 -0.077 1.00 84.50 99 ARG A N 1
ATOM 784 C CA . ARG A 1 99 ? 16.118 -3.498 0.500 1.00 84.50 99 ARG A CA 1
ATOM 785 C C . ARG A 1 99 ? 15.829 -3.956 1.931 1.00 84.50 99 ARG A C 1
ATOM 787 O O . ARG A 1 99 ? 16.208 -5.059 2.301 1.00 84.50 99 ARG A O 1
ATOM 794 N N . ALA A 1 100 ? 15.146 -3.151 2.747 1.00 80.25 100 ALA A N 1
ATOM 795 C CA . ALA A 1 100 ? 14.776 -3.547 4.108 1.00 80.25 100 ALA A CA 1
ATOM 796 C C . ALA A 1 100 ? 13.757 -4.698 4.142 1.00 80.25 100 ALA A C 1
ATOM 798 O O . ALA A 1 100 ? 13.663 -5.376 5.166 1.00 80.25 100 ALA A O 1
ATOM 799 N N . ILE A 1 101 ? 13.006 -4.885 3.052 1.00 78.00 101 ILE A N 1
ATOM 800 C CA . ILE A 1 101 ? 11.832 -5.762 2.977 1.00 78.00 101 ILE A CA 1
ATOM 801 C C . ILE A 1 101 ? 11.865 -6.775 1.817 1.00 78.00 101 ILE A C 1
ATOM 803 O O . ILE A 1 101 ? 10.842 -7.411 1.561 1.00 78.00 101 ILE A O 1
ATOM 807 N N . GLU A 1 102 ? 13.012 -6.921 1.141 1.00 77.81 102 GLU A N 1
ATOM 808 C CA . GLU A 1 102 ? 13.213 -7.761 -0.058 1.00 77.81 102 GLU A CA 1
ATOM 809 C C . GLU A 1 102 ? 12.221 -7.466 -1.199 1.00 77.81 102 GLU A C 1
ATOM 811 O O . GLU A 1 102 ? 11.690 -8.370 -1.842 1.00 77.81 102 GLU A O 1
ATOM 816 N N . ALA A 1 103 ? 11.956 -6.185 -1.455 1.00 77.62 103 ALA A N 1
ATOM 817 C CA . ALA A 1 103 ? 11.107 -5.725 -2.550 1.00 77.62 103 ALA A CA 1
ATOM 818 C C . ALA A 1 103 ? 11.922 -5.035 -3.655 1.00 77.62 103 ALA A C 1
ATOM 820 O O . ALA A 1 103 ? 12.996 -4.480 -3.415 1.00 77.62 103 ALA A O 1
ATOM 821 N N . LYS A 1 104 ? 11.372 -5.033 -4.878 1.00 77.94 104 LYS A N 1
ATOM 822 C CA . LYS A 1 104 ? 11.999 -4.429 -6.070 1.00 77.94 104 LYS A CA 1
ATOM 823 C C . LYS A 1 104 ? 12.253 -2.924 -5.955 1.00 77.94 104 LYS A C 1
ATOM 825 O O . LYS A 1 104 ? 13.116 -2.431 -6.662 1.00 77.94 104 LYS A O 1
ATOM 830 N N . GLY A 1 105 ? 11.507 -2.222 -5.109 1.00 82.75 105 GLY A N 1
ATOM 831 C CA . GLY A 1 105 ? 11.636 -0.783 -4.899 1.00 82.75 105 GLY A CA 1
ATOM 832 C C . GLY A 1 105 ? 11.107 -0.381 -3.528 1.00 82.75 105 GLY A C 1
ATOM 833 O O . GLY A 1 105 ? 10.574 -1.215 -2.790 1.00 82.75 105 GLY A O 1
ATOM 834 N N . ASP A 1 106 ? 11.266 0.892 -3.190 1.00 87.56 106 ASP A N 1
ATOM 835 C CA . ASP A 1 106 ? 10.768 1.454 -1.937 1.00 87.56 106 ASP A CA 1
ATOM 836 C C . ASP A 1 106 ? 9.244 1.632 -2.003 1.00 87.56 106 ASP A C 1
ATOM 838 O O . ASP A 1 106 ? 8.687 1.919 -3.065 1.00 87.56 106 ASP A O 1
ATOM 842 N N . VAL A 1 107 ? 8.562 1.472 -0.868 1.00 86.25 107 VAL A N 1
ATOM 843 C CA . VAL A 1 107 ? 7.106 1.600 -0.756 1.00 86.25 107 VAL A CA 1
ATOM 844 C C . VAL A 1 107 ? 6.731 2.569 0.359 1.00 86.25 107 VAL A C 1
ATOM 846 O O . VAL A 1 107 ? 7.299 2.548 1.450 1.00 86.25 107 VAL A O 1
ATOM 849 N N . LEU A 1 108 ? 5.747 3.415 0.074 1.00 89.00 108 LEU A N 1
ATOM 850 C CA . LEU A 1 108 ? 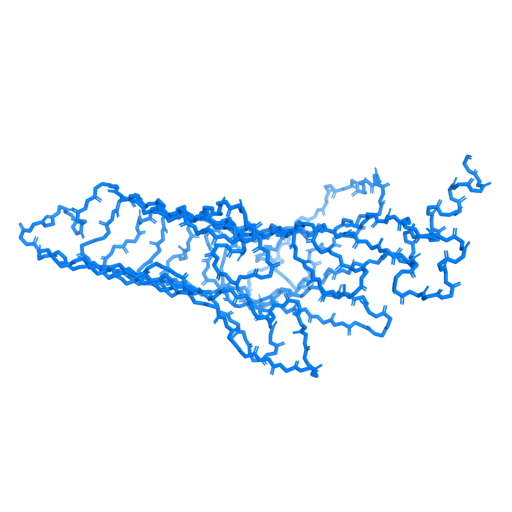5.044 4.246 1.038 1.00 89.00 108 LEU A CA 1
ATOM 851 C C . LEU A 1 108 ? 3.548 3.978 0.905 1.00 89.00 108 LEU A C 1
ATOM 853 O O . LEU A 1 108 ? 2.994 4.074 -0.187 1.00 89.00 108 LEU A O 1
ATOM 857 N N . MET A 1 109 ? 2.888 3.686 2.017 1.00 89.94 109 MET A N 1
ATOM 858 C CA . MET A 1 109 ? 1.443 3.525 2.078 1.00 89.94 109 MET A CA 1
ATOM 859 C C . MET A 1 109 ? 0.863 4.381 3.196 1.00 89.94 109 MET A C 1
ATOM 861 O O . MET A 1 109 ? 1.375 4.397 4.311 1.00 89.94 109 MET A O 1
ATOM 865 N N . LEU A 1 110 ? -0.227 5.070 2.886 1.00 92.50 110 LEU A N 1
ATOM 866 C CA . LEU A 1 110 ? -1.060 5.797 3.829 1.00 92.50 110 LEU A CA 1
ATOM 867 C C . LEU A 1 110 ? -2.496 5.320 3.645 1.00 92.50 110 LEU A C 1
ATOM 869 O O . LEU A 1 110 ? -2.971 5.247 2.512 1.00 92.50 110 LEU A O 1
ATOM 873 N N . ALA A 1 111 ? -3.195 5.051 4.735 1.00 92.69 111 ALA A N 1
ATOM 874 C CA . ALA A 1 111 ? -4.624 4.796 4.724 1.00 92.69 111 ALA A CA 1
ATOM 875 C C . ALA A 1 111 ? -5.288 5.532 5.891 1.00 92.69 111 ALA A C 1
ATOM 877 O O . ALA A 1 111 ? -4.772 5.507 7.006 1.00 92.69 111 ALA A O 1
ATOM 878 N N . GLU A 1 112 ? -6.404 6.201 5.607 1.00 94.12 112 GLU A N 1
ATOM 879 C CA . GLU A 1 112 ? -7.247 6.890 6.588 1.00 94.12 112 GLU A CA 1
ATOM 880 C C . GLU A 1 112 ? -8.588 6.162 6.694 1.00 94.12 112 GLU A C 1
ATOM 882 O O . GLU A 1 112 ? -9.187 5.850 5.655 1.00 94.12 112 GLU A O 1
ATOM 887 N N . ASP A 1 113 ? -9.057 5.946 7.924 1.00 94.12 113 ASP A N 1
ATOM 888 C CA . ASP A 1 113 ? -10.286 5.213 8.247 1.00 94.12 113 ASP A CA 1
ATOM 889 C C . ASP A 1 113 ? -10.346 3.842 7.532 1.00 94.12 113 ASP A C 1
ATOM 891 O O . ASP A 1 113 ? -11.183 3.600 6.651 1.00 94.12 113 ASP A O 1
ATOM 895 N N . LEU A 1 114 ? -9.404 2.944 7.857 1.00 94.00 114 LEU A N 1
ATOM 896 C CA . LEU A 1 114 ? -9.406 1.576 7.331 1.00 94.00 114 LEU A CA 1
ATOM 897 C C . LEU A 1 114 ? -10.647 0.814 7.824 1.00 94.00 114 LEU A C 1
ATOM 899 O O . LEU A 1 114 ? -10.890 0.763 9.030 1.00 94.00 114 LEU A O 1
ATOM 903 N N . PRO A 1 115 ? -11.406 0.155 6.932 1.00 94.25 115 PRO A N 1
ATOM 904 C CA . PRO A 1 115 ? -12.553 -0.646 7.338 1.00 94.25 115 PRO A CA 1
ATOM 905 C C . PRO A 1 115 ? -12.119 -1.991 7.923 1.00 94.25 115 PRO A C 1
ATOM 907 O O . PRO A 1 115 ? -10.982 -2.412 7.757 1.00 94.25 115 PRO A O 1
ATOM 910 N N . THR A 1 116 ? -13.061 -2.736 8.503 1.00 95.25 116 THR A N 1
ATOM 911 C CA . THR A 1 116 ? -12.836 -4.031 9.187 1.00 95.25 116 THR A CA 1
ATOM 912 C C . THR A 1 116 ? -12.114 -5.109 8.366 1.00 95.25 116 THR A C 1
ATOM 914 O O . THR A 1 116 ? -11.696 -6.127 8.911 1.00 95.25 116 THR A O 1
ATOM 917 N N . ARG A 1 117 ? -12.011 -4.934 7.046 1.00 94.69 117 ARG A N 1
ATOM 918 C CA . ARG A 1 117 ? -11.275 -5.788 6.109 1.00 94.69 117 ARG A CA 1
ATOM 919 C C . ARG A 1 117 ? -10.766 -4.927 4.961 1.00 94.69 117 ARG A C 1
ATOM 921 O O . ARG A 1 117 ? -11.580 -4.251 4.326 1.00 94.69 117 ARG A O 1
ATOM 928 N N . PHE A 1 118 ? -9.471 -5.003 4.685 1.00 92.00 118 PHE A N 1
ATOM 929 C CA . PHE A 1 118 ? -8.824 -4.383 3.534 1.00 92.00 118 PHE A CA 1
ATOM 930 C C . PHE A 1 118 ? -7.743 -5.328 3.004 1.00 92.00 118 PHE A C 1
ATOM 932 O O . PHE A 1 118 ? -6.937 -5.841 3.777 1.00 92.00 118 PHE A O 1
ATOM 939 N N . VAL A 1 119 ? -7.745 -5.584 1.701 1.00 91.81 119 VAL A N 1
ATOM 940 C CA . VAL A 1 119 ? -6.829 -6.514 1.042 1.00 91.81 119 VAL A CA 1
ATOM 941 C C . VAL A 1 119 ? -6.222 -5.840 -0.182 1.00 91.81 119 VAL A C 1
ATOM 943 O O . VAL A 1 119 ? -6.925 -5.212 -0.973 1.00 91.81 119 VAL A O 1
ATOM 946 N N . LEU A 1 120 ? -4.913 -5.993 -0.344 1.00 87.06 120 LEU A N 1
ATOM 947 C CA . LEU A 1 120 ? -4.161 -5.678 -1.550 1.00 87.06 120 LEU A CA 1
ATOM 948 C C . LEU A 1 120 ? -3.422 -6.943 -1.969 1.00 87.06 120 LEU A C 1
ATOM 950 O O . LEU A 1 120 ? -2.605 -7.467 -1.214 1.00 87.06 120 LEU A O 1
ATOM 954 N N . GLU A 1 121 ? -3.689 -7.443 -3.167 1.00 88.38 121 GLU A N 1
ATOM 955 C CA . GLU A 1 121 ? -3.096 -8.694 -3.634 1.00 88.38 121 GLU A CA 1
ATOM 956 C C . GLU A 1 121 ? -2.868 -8.720 -5.145 1.00 88.38 121 GLU A C 1
ATOM 958 O O . GLU A 1 121 ? -3.409 -7.907 -5.895 1.00 88.38 121 GLU A O 1
ATOM 963 N N . LEU A 1 122 ? -2.057 -9.674 -5.602 1.00 83.69 122 LEU A N 1
ATOM 964 C CA . LEU A 1 122 ? -1.868 -9.932 -7.023 1.00 83.69 122 LEU A CA 1
ATOM 965 C C . LEU A 1 122 ? -2.963 -10.846 -7.573 1.00 83.69 122 LEU A C 1
ATOM 967 O O . LEU A 1 122 ? -3.218 -11.941 -7.065 1.00 83.69 122 LEU A O 1
ATOM 971 N N . THR A 1 123 ? -3.534 -10.425 -8.690 1.00 84.12 123 THR A N 1
ATOM 972 C CA . THR A 1 123 ? -4.408 -11.237 -9.544 1.00 84.12 123 THR A CA 1
ATOM 973 C C . THR A 1 123 ? -3.620 -12.324 -10.288 1.00 84.12 123 THR A C 1
ATOM 975 O O . THR A 1 123 ? -2.387 -12.327 -10.323 1.00 84.12 123 THR A O 1
ATOM 978 N N . GLU A 1 124 ? -4.325 -13.277 -10.900 1.00 81.06 124 GLU A N 1
ATOM 979 C CA . GLU A 1 124 ? -3.709 -14.410 -11.609 1.00 81.06 124 GLU A CA 1
ATOM 980 C C . GLU A 1 124 ? -2.902 -14.012 -12.855 1.00 81.06 124 GLU A C 1
ATOM 982 O O . GLU A 1 124 ? -1.999 -14.735 -13.280 1.00 81.06 124 GLU A O 1
ATOM 987 N N . ASP A 1 125 ? -3.214 -12.870 -13.464 1.00 73.44 125 ASP A N 1
ATOM 988 C CA . ASP A 1 125 ? -2.479 -12.312 -14.595 1.00 73.44 125 ASP A CA 1
ATOM 989 C C . ASP A 1 125 ? -1.400 -11.308 -14.169 1.00 73.44 125 ASP A C 1
ATOM 991 O O . ASP A 1 125 ? -0.803 -10.657 -15.027 1.00 73.44 125 ASP A O 1
ATOM 995 N N . PHE A 1 126 ? -1.093 -11.257 -12.868 1.00 73.38 126 PHE A N 1
ATOM 996 C CA . PHE A 1 126 ? -0.141 -10.334 -12.258 1.00 73.38 126 PHE A CA 1
ATOM 997 C C . PHE A 1 126 ? -0.543 -8.863 -12.413 1.00 73.38 126 PHE A C 1
ATOM 999 O O . PHE A 1 126 ? 0.320 -8.000 -12.517 1.00 73.38 126 PHE A O 1
ATOM 1006 N N . GLY A 1 127 ? -1.844 -8.566 -12.416 1.00 75.69 127 GLY A N 1
ATOM 1007 C CA . GLY A 1 127 ? -2.389 -7.261 -12.034 1.00 75.69 127 GLY A CA 1
ATOM 1008 C C . GLY A 1 127 ? -2.497 -7.099 -10.509 1.00 75.69 127 GLY A C 1
ATOM 1009 O O . GLY A 1 127 ? -2.395 -8.081 -9.775 1.00 75.69 127 GLY A O 1
ATOM 1010 N N . MET A 1 128 ? -2.751 -5.891 -10.015 1.00 79.38 128 MET A N 1
ATOM 1011 C CA . MET A 1 128 ? -2.983 -5.593 -8.596 1.00 79.38 128 MET A CA 1
ATOM 1012 C C . MET A 1 128 ? -4.480 -5.442 -8.322 1.00 79.38 128 MET A C 1
ATOM 1014 O O . MET A 1 128 ? -5.132 -4.643 -8.982 1.00 79.38 128 MET A O 1
ATOM 1018 N N . ARG A 1 129 ? -5.022 -6.138 -7.324 1.00 85.25 129 ARG A N 1
ATOM 1019 C CA . ARG A 1 129 ? -6.391 -5.941 -6.839 1.00 85.25 129 ARG A CA 1
ATOM 1020 C C . ARG A 1 129 ? -6.374 -5.316 -5.453 1.00 85.25 129 ARG A C 1
ATOM 1022 O O . ARG A 1 129 ? -5.609 -5.730 -4.586 1.00 85.25 129 ARG A O 1
ATOM 1029 N N . VAL A 1 130 ? -7.247 -4.336 -5.262 1.00 85.75 130 VAL A N 1
ATOM 1030 C CA . VAL A 1 130 ? -7.588 -3.754 -3.966 1.00 85.75 130 VAL A CA 1
ATOM 1031 C C . VAL A 1 130 ? -9.030 -4.121 -3.656 1.00 85.75 130 VAL A C 1
ATOM 1033 O O . VAL A 1 130 ? -9.901 -3.965 -4.510 1.00 85.75 130 VAL A O 1
ATOM 1036 N N . GLU A 1 131 ? -9.288 -4.582 -2.439 1.00 88.69 131 GLU A N 1
ATOM 1037 C CA . GLU A 1 131 ? -10.620 -4.934 -1.959 1.00 88.69 131 GLU A CA 1
ATOM 1038 C C . GLU A 1 131 ? -10.810 -4.446 -0.528 1.00 88.69 131 GLU A C 1
ATOM 1040 O O . GLU A 1 131 ? -9.931 -4.566 0.322 1.00 88.69 131 GLU A O 1
ATOM 1045 N N . SER A 1 132 ? -11.966 -3.860 -0.256 1.00 89.00 132 SER A N 1
ATOM 1046 C CA . SER A 1 132 ? -12.241 -3.180 0.995 1.00 89.00 132 SER A CA 1
ATOM 1047 C C . SER A 1 132 ? -13.698 -3.375 1.393 1.00 89.00 132 SER A C 1
ATOM 1049 O O . SER A 1 132 ? -14.611 -3.289 0.572 1.00 89.00 132 SER A O 1
ATOM 1051 N N . SER A 1 133 ? -13.927 -3.666 2.671 1.00 88.81 133 SER A N 1
ATOM 1052 C CA . SER A 1 133 ? -15.270 -3.926 3.200 1.00 88.81 133 SER A CA 1
ATOM 1053 C C . SER A 1 133 ? -16.060 -2.650 3.509 1.00 88.81 133 SER A C 1
ATOM 1055 O O . SER A 1 133 ? -15.526 -1.544 3.599 1.00 88.81 133 SER A O 1
ATOM 1057 N N . GLY A 1 134 ? -17.372 -2.812 3.707 1.00 85.81 134 GLY A N 1
ATOM 1058 C CA . GLY A 1 134 ? -18.255 -1.741 4.167 1.00 85.81 134 GLY A CA 1
ATOM 1059 C C . GLY A 1 134 ? -18.313 -0.568 3.189 1.00 8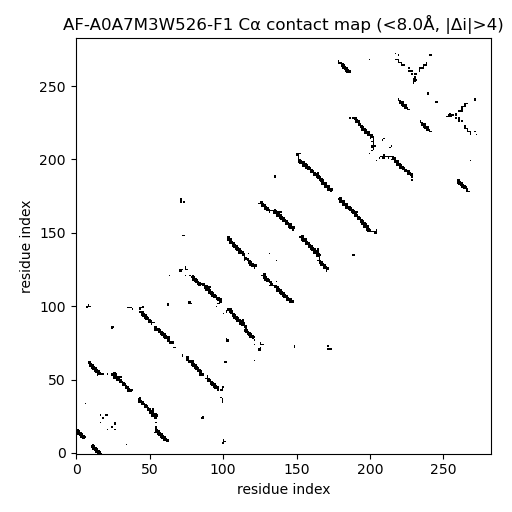5.81 134 GLY A C 1
ATOM 1060 O O . GLY A 1 134 ? -18.675 -0.740 2.027 1.00 85.81 134 GLY A O 1
ATOM 1061 N N . SER A 1 135 ? -17.988 0.629 3.677 1.00 83.44 135 SER A N 1
ATOM 1062 C CA . SER A 1 135 ? -17.990 1.871 2.892 1.00 83.44 135 SER A CA 1
ATOM 1063 C C . SER A 1 135 ? -16.726 2.067 2.046 1.00 83.44 135 SER A C 1
ATOM 1065 O O . SER A 1 135 ? -16.673 3.024 1.277 1.00 83.44 135 SER A O 1
ATOM 1067 N N . GLY A 1 136 ? -15.744 1.167 2.149 1.00 86.12 136 GLY A N 1
ATOM 1068 C CA . GLY A 1 136 ? -14.427 1.332 1.544 1.00 86.12 136 GLY A CA 1
ATOM 1069 C C . GLY A 1 136 ? -13.481 2.153 2.419 1.00 86.12 136 GLY A C 1
ATOM 1070 O O . GLY A 1 136 ? -13.877 2.702 3.446 1.00 86.12 136 GLY A O 1
ATOM 1071 N N . VAL A 1 137 ? -12.217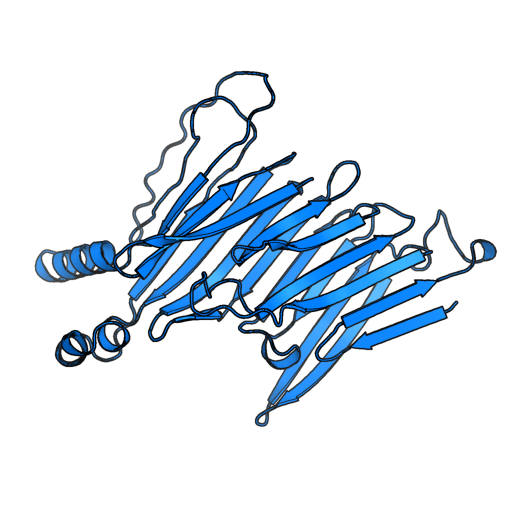 2.239 2.002 1.00 87.50 137 VAL A N 1
ATOM 1072 C CA . VAL A 1 137 ? -11.214 3.065 2.690 1.00 87.50 137 VAL A CA 1
ATOM 1073 C C . VAL A 1 137 ? -11.417 4.529 2.311 1.00 87.50 137 VAL A C 1
ATOM 1075 O O . VAL A 1 137 ? -11.527 4.864 1.127 1.00 87.50 137 VAL A O 1
ATOM 1078 N N . LYS A 1 138 ? -11.484 5.423 3.301 1.00 90.00 138 LYS A N 1
ATOM 1079 C CA . LYS A 1 138 ? -11.821 6.834 3.060 1.00 90.00 138 LYS A CA 1
ATOM 1080 C C . LYS A 1 138 ? -10.770 7.537 2.222 1.00 90.00 138 LYS A C 1
ATOM 1082 O O . LYS A 1 138 ? -11.122 8.238 1.272 1.00 90.00 138 LYS A O 1
ATOM 1087 N N . LYS A 1 139 ? -9.492 7.343 2.547 1.00 90.56 139 LYS A N 1
ATOM 1088 C CA . LYS A 1 139 ? -8.369 7.767 1.706 1.00 90.56 139 LYS A CA 1
ATOM 1089 C C . LYS A 1 139 ? -7.288 6.710 1.729 1.00 90.56 139 LYS A C 1
ATOM 1091 O O . LYS A 1 139 ? -6.918 6.239 2.795 1.00 90.56 139 LYS A O 1
ATOM 1096 N N . VAL A 1 140 ? -6.747 6.395 0.564 1.00 88.12 140 VAL A N 1
ATOM 1097 C CA . VAL A 1 140 ? -5.557 5.562 0.433 1.00 88.12 140 VAL A CA 1
ATOM 1098 C C . VAL A 1 140 ? -4.566 6.266 -0.477 1.00 88.12 140 VAL A C 1
ATOM 1100 O O . VAL A 1 140 ? -4.944 6.845 -1.493 1.00 88.12 140 VAL A O 1
ATOM 1103 N N . TYR A 1 141 ? -3.299 6.256 -0.098 1.00 88.06 141 TYR A N 1
ATOM 1104 C CA . TYR A 1 141 ? -2.199 6.711 -0.929 1.00 88.06 141 TYR A CA 1
ATOM 1105 C C . TYR A 1 141 ? -1.138 5.623 -0.921 1.00 88.06 141 TYR A C 1
ATOM 1107 O O . TYR A 1 141 ? -0.633 5.256 0.136 1.00 88.06 141 TYR A O 1
ATOM 1115 N N . VAL A 1 142 ? -0.808 5.104 -2.095 1.00 84.94 142 VAL A N 1
ATOM 1116 C CA . VAL A 1 142 ? 0.279 4.148 -2.285 1.00 84.94 142 VAL A CA 1
ATOM 1117 C C . VAL A 1 142 ? 1.280 4.787 -3.221 1.00 84.94 142 VAL A C 1
ATOM 1119 O O . VAL A 1 142 ? 0.915 5.276 -4.285 1.00 84.94 142 VAL A O 1
ATOM 1122 N N . ARG A 1 143 ? 2.548 4.775 -2.837 1.00 85.19 143 ARG A N 1
ATOM 1123 C CA . ARG A 1 143 ? 3.655 5.171 -3.691 1.00 85.19 143 ARG A CA 1
ATOM 1124 C C . ARG A 1 143 ? 4.688 4.067 -3.711 1.00 85.19 143 ARG A C 1
ATOM 1126 O O . ARG A 1 143 ? 5.095 3.585 -2.659 1.00 85.19 143 ARG A O 1
ATOM 1133 N N . GLN A 1 144 ? 5.161 3.744 -4.902 1.00 82.38 144 GLN A N 1
ATOM 1134 C CA . GLN A 1 144 ? 6.321 2.896 -5.100 1.00 82.38 144 GLN A CA 1
ATOM 1135 C C . GLN A 1 144 ? 7.374 3.663 -5.895 1.00 82.38 144 GLN A C 1
ATOM 1137 O O . GLN A 1 144 ? 7.020 4.375 -6.833 1.00 82.38 144 GLN A O 1
ATOM 1142 N N . THR A 1 145 ? 8.643 3.551 -5.520 1.00 84.69 145 THR A N 1
ATOM 1143 C CA . THR A 1 145 ? 9.752 4.250 -6.191 1.00 84.69 145 THR A CA 1
ATOM 1144 C C . THR A 1 145 ? 10.937 3.330 -6.442 1.00 84.69 145 THR A C 1
ATOM 1146 O O . THR A 1 145 ? 11.082 2.319 -5.756 1.00 84.69 145 THR A O 1
ATOM 1149 N N . ASP A 1 146 ? 11.786 3.700 -7.404 1.00 80.69 146 ASP A N 1
ATOM 1150 C CA . ASP A 1 146 ? 13.003 2.963 -7.786 1.00 80.69 146 ASP A CA 1
ATOM 1151 C C . ASP A 1 146 ? 12.717 1.491 -8.140 1.00 80.69 146 ASP A C 1
ATOM 1153 O O . ASP A 1 146 ? 13.313 0.564 -7.597 1.00 80.69 146 ASP A O 1
ATOM 1157 N N . VAL A 1 147 ? 11.735 1.262 -9.020 1.00 78.56 147 VAL A N 1
ATOM 1158 C CA . VAL A 1 147 ? 11.319 -0.087 -9.424 1.00 78.56 147 VAL A CA 1
ATOM 1159 C C . VAL A 1 147 ? 11.951 -0.441 -10.773 1.00 78.56 147 VAL A C 1
ATOM 1161 O O . VAL A 1 147 ? 11.541 0.096 -11.807 1.00 78.56 147 VAL A O 1
ATOM 1164 N N . PRO A 1 148 ? 12.912 -1.377 -10.829 1.00 74.38 148 PRO A N 1
ATOM 1165 C CA . PRO A 1 148 ? 13.427 -1.880 -12.092 1.00 74.38 148 PRO A CA 1
ATOM 1166 C C . PRO A 1 148 ? 12.342 -2.718 -12.781 1.00 74.38 148 PRO A C 1
ATOM 1168 O O . PRO A 1 148 ? 11.940 -3.772 -12.280 1.00 74.38 148 PRO A O 1
ATOM 1171 N N . ALA A 1 149 ? 11.857 -2.248 -13.933 1.00 67.69 149 ALA A N 1
ATOM 1172 C CA . ALA A 1 149 ? 10.819 -2.940 -14.695 1.00 67.69 149 ALA A CA 1
ATOM 1173 C C . ALA A 1 149 ? 11.427 -3.978 -15.649 1.00 67.69 149 ALA A C 1
ATOM 1175 O O . ALA A 1 149 ? 11.019 -5.140 -15.659 1.00 67.69 149 ALA A O 1
ATOM 1176 N N . MET A 1 150 ? 12.431 -3.559 -16.422 1.00 65.81 150 MET A N 1
ATOM 1177 C CA . MET A 1 150 ? 13.199 -4.386 -17.357 1.00 65.81 150 MET A CA 1
ATOM 1178 C C . MET A 1 150 ? 14.583 -3.750 -17.595 1.00 65.81 150 MET A C 1
ATOM 1180 O O . MET A 1 150 ? 14.799 -2.605 -17.190 1.00 65.81 150 MET A O 1
ATOM 1184 N N . PRO A 1 151 ? 15.552 -4.446 -18.218 1.00 67.44 151 PRO A N 1
ATOM 1185 C CA . PRO A 1 151 ? 16.853 -3.855 -18.522 1.00 67.44 151 PRO A CA 1
ATOM 1186 C C . PRO A 1 151 ? 16.718 -2.539 -19.301 1.00 67.44 151 PRO A C 1
ATOM 1188 O O . PRO A 1 151 ? 16.088 -2.492 -20.350 1.00 67.44 151 PRO A O 1
ATOM 1191 N N . GLY A 1 152 ? 17.297 -1.459 -18.774 1.00 64.56 152 GLY A N 1
ATOM 1192 C CA . GLY A 1 152 ? 17.217 -0.133 -19.390 1.00 64.56 152 GLY A CA 1
ATOM 1193 C C . GLY A 1 152 ? 15.916 0.632 -19.129 1.00 64.56 152 GLY A C 1
ATOM 1194 O O . GLY A 1 152 ? 15.819 1.771 -19.573 1.00 64.56 152 GLY A O 1
ATOM 1195 N N . VAL A 1 153 ? 14.952 0.071 -18.388 1.00 65.56 153 VAL A N 1
ATOM 1196 C CA . VAL A 1 153 ? 13.727 0.768 -17.962 1.00 65.56 153 VAL A CA 1
ATOM 1197 C C . VAL A 1 153 ? 13.579 0.704 -16.445 1.00 65.56 153 VAL A C 1
ATOM 1199 O O . VAL A 1 153 ? 13.378 -0.365 -15.860 1.00 65.56 153 VAL A O 1
ATOM 1202 N N . THR A 1 154 ? 13.593 1.871 -15.815 1.00 72.81 154 THR A N 1
ATOM 1203 C CA . THR A 1 154 ? 13.318 2.021 -14.385 1.00 72.81 154 THR A CA 1
ATOM 1204 C C . THR A 1 154 ? 12.053 2.836 -14.217 1.00 72.81 154 THR A C 1
ATOM 1206 O O . THR A 1 154 ? 11.953 3.940 -14.737 1.00 72.81 154 THR A O 1
ATOM 1209 N N . ILE A 1 155 ? 11.086 2.313 -13.478 1.00 74.12 155 ILE A N 1
ATOM 1210 C CA . ILE A 1 155 ? 9.954 3.098 -13.006 1.00 74.12 155 ILE A CA 1
ATOM 1211 C C . ILE A 1 155 ? 10.462 3.893 -11.804 1.00 74.12 155 ILE A C 1
ATOM 1213 O O . ILE A 1 155 ? 10.715 3.335 -10.738 1.00 74.12 155 ILE A O 1
ATOM 1217 N N . GLU A 1 156 ? 10.641 5.195 -11.991 1.00 76.75 156 GLU A N 1
ATOM 1218 C CA . GLU A 1 156 ? 11.095 6.091 -10.931 1.00 76.75 156 GLU A CA 1
ATOM 1219 C C . GLU A 1 156 ? 10.059 6.158 -9.819 1.00 76.75 156 GLU A C 1
ATOM 1221 O O . GLU A 1 156 ? 10.396 6.116 -8.635 1.00 76.75 156 GLU A O 1
ATOM 1226 N N . ARG A 1 157 ? 8.784 6.260 -10.211 1.00 78.75 157 ARG A N 1
ATOM 1227 C CA . ARG A 1 157 ? 7.688 6.473 -9.280 1.00 78.75 157 ARG A CA 1
ATOM 1228 C C . ARG A 1 157 ? 6.352 6.038 -9.859 1.00 78.75 157 ARG A C 1
ATOM 1230 O O . ARG A 1 157 ? 5.998 6.422 -10.966 1.00 78.75 157 ARG A O 1
ATOM 1237 N N . VAL A 1 158 ? 5.577 5.314 -9.066 1.00 75.69 158 VAL A N 1
ATOM 1238 C CA . VAL A 1 158 ? 4.144 5.086 -9.272 1.00 75.69 158 VAL A CA 1
ATOM 1239 C C . VAL A 1 158 ? 3.420 5.589 -8.040 1.00 75.69 158 VAL A C 1
ATOM 1241 O O . VAL A 1 158 ? 3.792 5.224 -6.928 1.00 75.69 158 VAL A O 1
ATOM 1244 N N . GLU A 1 159 ? 2.406 6.427 -8.220 1.00 77.38 159 GLU A N 1
ATOM 1245 C CA . GLU A 1 159 ? 1.549 6.907 -7.134 1.00 77.38 159 GLU A CA 1
ATOM 1246 C C . GLU A 1 159 ? 0.098 6.565 -7.444 1.00 77.38 159 GLU A C 1
ATOM 1248 O O . GLU A 1 159 ? -0.376 6.781 -8.554 1.00 77.38 159 GLU A O 1
ATOM 1253 N N . VAL A 1 160 ? -0.620 6.055 -6.454 1.00 77.69 160 VAL A N 1
ATOM 1254 C CA . VAL A 1 160 ? -2.044 5.753 -6.528 1.00 77.69 160 VAL A CA 1
ATOM 1255 C C . VAL A 1 160 ? -2.725 6.439 -5.359 1.00 77.69 160 VAL A C 1
ATOM 1257 O O . VAL A 1 160 ? -2.339 6.249 -4.209 1.00 77.69 160 VAL A O 1
ATOM 1260 N N . VAL A 1 161 ? -3.745 7.239 -5.651 1.00 83.88 161 VAL A N 1
ATOM 1261 C CA . VAL A 1 161 ? -4.554 7.947 -4.660 1.00 83.88 161 VAL A CA 1
ATOM 1262 C C . VAL A 1 161 ? -5.995 7.502 -4.818 1.00 83.88 161 VAL A C 1
ATOM 1264 O O . VAL A 1 161 ? -6.599 7.731 -5.861 1.00 83.88 161 VAL A O 1
ATOM 1267 N N . GLY A 1 162 ? -6.546 6.878 -3.784 1.00 80.69 162 GLY A N 1
ATOM 1268 C CA . GLY A 1 162 ? -7.937 6.453 -3.719 1.00 80.69 162 GLY A CA 1
ATOM 1269 C C . GLY A 1 162 ? -8.725 7.253 -2.684 1.00 80.69 162 GLY A C 1
ATOM 1270 O O . GLY A 1 162 ? -8.189 7.624 -1.639 1.00 80.69 162 GLY A O 1
ATOM 1271 N N . GLN A 1 163 ? -10.005 7.504 -2.953 1.00 84.44 163 GLN A N 1
ATOM 1272 C CA . GLN A 1 163 ? -10.958 8.066 -1.993 1.00 84.44 163 GLN A CA 1
ATOM 1273 C C . GLN A 1 163 ? -12.253 7.259 -1.992 1.00 84.44 163 GLN A C 1
ATOM 1275 O O . GLN A 1 163 ? -12.814 7.018 -3.059 1.00 84.44 163 GLN A O 1
ATOM 1280 N N . ASN A 1 164 ? -12.740 6.893 -0.804 1.00 85.19 164 ASN A N 1
ATOM 1281 C CA . ASN A 1 164 ? -13.908 6.022 -0.603 1.00 85.19 164 ASN A CA 1
ATOM 1282 C C . ASN A 1 164 ? -13.831 4.730 -1.441 1.00 85.19 164 ASN A C 1
ATOM 1284 O O . ASN A 1 164 ? -14.809 4.316 -2.058 1.00 85.19 164 ASN A O 1
ATOM 1288 N N . LEU A 1 165 ? -12.635 4.139 -1.523 1.00 82.06 165 LEU A N 1
ATOM 1289 C CA . LEU A 1 165 ? -12.339 3.045 -2.444 1.00 82.06 165 LEU A CA 1
ATOM 1290 C C . LEU A 1 165 ? -12.807 1.710 -1.851 1.00 82.06 165 LEU A C 1
ATOM 1292 O O . LEU A 1 165 ? -12.268 1.263 -0.834 1.00 82.06 165 LEU A O 1
ATOM 1296 N N . LYS A 1 166 ? -13.792 1.067 -2.491 1.00 86.38 166 LYS A N 1
ATOM 1297 C CA . LYS A 1 166 ? -14.257 -0.287 -2.114 1.00 86.38 166 LYS A CA 1
ATOM 1298 C C . LYS A 1 166 ? -13.527 -1.402 -2.844 1.00 86.38 166 LYS A C 1
ATOM 1300 O O . LYS A 1 166 ? -13.297 -2.462 -2.280 1.00 86.38 166 LYS A O 1
ATOM 1305 N N . GLY A 1 167 ? -13.157 -1.163 -4.091 1.00 83.56 167 GLY A N 1
ATOM 1306 C CA . GLY A 1 167 ? -12.378 -2.113 -4.861 1.00 83.56 167 GLY A CA 1
ATOM 1307 C C . GLY A 1 167 ? -11.953 -1.528 -6.191 1.00 83.56 167 GLY A C 1
ATOM 1308 O O . GLY A 1 167 ? -12.627 -0.627 -6.694 1.00 83.56 167 GLY A O 1
ATOM 1309 N N . ALA A 1 168 ? -10.820 -2.005 -6.694 1.00 80.06 168 ALA A N 1
ATOM 1310 C CA . ALA A 1 168 ? -10.312 -1.731 -8.032 1.00 80.06 168 ALA A CA 1
ATOM 1311 C C . ALA A 1 168 ? -9.285 -2.800 -8.415 1.00 80.06 168 ALA A C 1
ATOM 1313 O O . ALA A 1 168 ? -8.508 -3.244 -7.564 1.00 80.06 168 ALA A O 1
ATOM 1314 N N . THR A 1 169 ? -9.233 -3.145 -9.697 1.00 78.56 169 THR A N 1
ATOM 1315 C CA . THR A 1 169 ? -8.215 -4.033 -10.258 1.00 78.56 169 THR A CA 1
ATOM 1316 C C . THR A 1 169 ? -7.387 -3.278 -11.294 1.00 78.56 169 THR A C 1
ATOM 1318 O O . THR A 1 169 ? -7.917 -2.571 -12.143 1.00 78.56 169 THR A O 1
ATOM 1321 N N . ILE A 1 170 ? -6.065 -3.399 -11.221 1.00 74.62 170 ILE A N 1
ATOM 1322 C CA . ILE A 1 170 ? -5.108 -2.760 -12.123 1.00 74.62 170 ILE A CA 1
ATOM 1323 C C . ILE A 1 170 ? -4.360 -3.844 -12.889 1.00 74.62 170 ILE A C 1
ATOM 1325 O O . ILE A 1 170 ? -3.564 -4.577 -12.310 1.00 74.62 170 ILE A O 1
ATOM 1329 N N . HIS A 1 171 ? -4.545 -3.907 -14.197 1.00 71.19 171 HIS A N 1
ATOM 1330 C CA . HIS A 1 171 ? -3.814 -4.782 -15.105 1.00 71.19 171 HIS A CA 1
ATOM 1331 C C . HIS A 1 171 ? -2.711 -4.006 -15.828 1.00 71.19 171 HIS A C 1
ATOM 1333 O O . HIS A 1 171 ? -2.863 -2.824 -16.130 1.00 71.19 171 HIS A O 1
ATOM 1339 N N . ILE A 1 172 ? -1.594 -4.662 -16.151 1.00 63.66 172 ILE A N 1
ATOM 1340 C CA . ILE A 1 172 ? -0.580 -4.085 -17.043 1.00 63.66 172 ILE A CA 1
ATOM 1341 C C . ILE A 1 172 ? -0.346 -5.034 -18.215 1.00 63.66 172 ILE A C 1
ATOM 1343 O O . ILE A 1 172 ? 0.144 -6.152 -18.049 1.00 63.66 172 ILE A O 1
ATOM 1347 N N . HIS A 1 173 ? -0.635 -4.571 -19.424 1.00 62.97 173 HIS A N 1
ATOM 1348 C CA . HIS A 1 173 ? -0.412 -5.310 -20.661 1.00 62.97 173 HIS A CA 1
ATOM 1349 C C . HIS A 1 173 ? 0.797 -4.758 -21.409 1.00 62.97 173 HIS A C 1
ATOM 1351 O O . HIS A 1 173 ? 0.893 -3.557 -21.621 1.00 62.97 173 HIS A O 1
ATOM 1357 N N . THR A 1 174 ? 1.696 -5.623 -21.868 1.00 55.12 174 THR A N 1
ATOM 1358 C CA . THR A 1 174 ? 2.807 -5.207 -22.736 1.00 55.12 174 THR A CA 1
ATOM 1359 C C . THR A 1 174 ? 2.402 -5.369 -24.200 1.00 55.12 174 THR A C 1
ATOM 1361 O O . THR A 1 174 ? 2.050 -6.471 -24.625 1.00 55.12 174 THR A O 1
ATOM 1364 N N . LEU A 1 175 ? 2.439 -4.285 -24.977 1.00 53.56 175 LEU A N 1
ATOM 1365 C CA . LEU A 1 175 ? 2.222 -4.333 -26.427 1.00 53.56 175 LEU A CA 1
ATOM 1366 C C . LEU A 1 175 ? 3.475 -4.808 -27.188 1.00 53.56 175 LEU A C 1
ATOM 1368 O O . LEU A 1 175 ? 4.584 -4.765 -26.649 1.00 53.56 175 LEU A O 1
ATOM 1372 N N . PRO A 1 176 ? 3.334 -5.220 -28.466 1.00 44.25 176 PRO A N 1
ATOM 1373 C CA . PRO A 1 176 ? 4.478 -5.419 -29.353 1.00 44.25 176 PRO A CA 1
ATOM 1374 C C . PRO A 1 176 ? 5.347 -4.150 -29.393 1.00 44.25 176 PRO A C 1
ATOM 1376 O O . PRO A 1 176 ? 4.849 -3.080 -29.737 1.00 44.25 176 PRO A O 1
ATOM 1379 N N . GLY A 1 177 ? 6.626 -4.268 -29.021 1.00 50.91 177 GLY A N 1
ATOM 1380 C CA . GLY A 1 177 ? 7.537 -3.126 -28.840 1.00 50.91 177 GLY A CA 1
ATOM 1381 C C . GLY A 1 177 ? 7.787 -2.708 -27.383 1.00 50.91 177 GLY A C 1
ATOM 1382 O O . GLY A 1 177 ? 8.325 -1.633 -27.166 1.00 50.91 177 GLY A O 1
ATOM 1383 N N . GLU A 1 178 ? 7.405 -3.541 -26.406 1.00 53.72 178 GLU A N 1
ATOM 1384 C CA . GLU A 1 178 ? 7.721 -3.393 -24.967 1.00 53.72 178 GLU A CA 1
ATOM 1385 C C . GLU A 1 178 ? 7.041 -2.220 -24.239 1.00 53.72 178 GLU A C 1
ATOM 1387 O O . GLU A 1 178 ? 7.369 -1.910 -23.096 1.00 53.72 178 GLU A O 1
ATOM 1392 N N . TYR A 1 179 ? 6.020 -1.613 -24.845 1.00 50.19 179 TYR A N 1
ATOM 1393 C CA . TYR A 1 179 ? 5.253 -0.539 -24.215 1.00 50.19 179 TYR A CA 1
ATOM 1394 C C . TYR A 1 179 ? 4.270 -1.083 -23.169 1.00 50.19 179 TYR A C 1
ATOM 1396 O O . TYR A 1 179 ? 3.386 -1.872 -23.533 1.00 50.19 179 TYR A O 1
ATOM 1404 N N . PRO A 1 180 ? 4.361 -0.663 -21.893 1.00 50.75 180 PRO A N 1
ATOM 1405 C CA . PRO A 1 180 ? 3.378 -1.029 -20.889 1.00 50.75 180 PRO A CA 1
ATOM 1406 C C . PRO A 1 180 ? 2.106 -0.191 -21.062 1.00 50.75 180 PRO A C 1
ATOM 1408 O O . PRO A 1 180 ? 2.140 1.041 -21.138 1.00 50.75 180 PRO A O 1
ATOM 1411 N N . ILE A 1 181 ? 0.974 -0.884 -21.097 1.00 56.78 181 ILE A N 1
ATOM 1412 C CA . ILE A 1 181 ? -0.363 -0.322 -21.005 1.00 56.78 181 ILE A CA 1
ATOM 1413 C C . ILE A 1 181 ? -0.928 -0.640 -19.632 1.00 56.78 181 ILE A C 1
ATOM 1415 O O . ILE A 1 181 ? -1.090 -1.814 -19.311 1.00 56.78 181 ILE A O 1
ATOM 1419 N N . ILE A 1 182 ? -1.278 0.381 -18.856 1.00 60.47 182 ILE A N 1
ATOM 1420 C CA . ILE A 1 182 ? -1.935 0.207 -17.556 1.00 60.47 182 ILE A CA 1
ATOM 1421 C C . ILE A 1 182 ? -3.441 0.318 -17.764 1.00 60.47 182 ILE A C 1
ATOM 1423 O O . ILE A 1 182 ? -3.922 1.318 -18.299 1.00 60.47 182 ILE A O 1
ATOM 1427 N N . VAL A 1 183 ? -4.168 -0.714 -17.353 1.00 64.38 183 VAL A N 1
ATOM 1428 C CA . VAL A 1 183 ? -5.622 -0.794 -17.418 1.00 64.38 183 VAL A CA 1
ATOM 1429 C C . VAL A 1 183 ? -6.181 -0.865 -16.007 1.00 64.38 183 VAL A C 1
ATOM 1431 O O . VAL A 1 183 ? -5.696 -1.653 -15.207 1.00 64.38 183 VAL A O 1
ATOM 1434 N N . ILE A 1 184 ? -7.172 -0.039 -15.686 1.00 66.56 184 ILE A N 1
ATOM 1435 C CA . ILE A 1 184 ? -7.885 -0.112 -14.404 1.00 66.56 184 ILE A CA 1
ATOM 1436 C C . ILE A 1 184 ? -9.316 -0.538 -14.708 1.00 66.56 184 ILE A C 1
ATOM 1438 O O . ILE A 1 184 ? -9.985 0.168 -15.462 1.00 66.56 184 ILE A O 1
ATOM 1442 N N . ASP A 1 185 ? -9.731 -1.655 -14.117 1.00 67.19 185 ASP A N 1
ATOM 1443 C CA . ASP A 1 185 ? -11.024 -2.323 -14.279 1.00 67.19 185 ASP A CA 1
ATOM 1444 C C . ASP A 1 185 ? -11.626 -2.649 -12.890 1.00 67.19 185 ASP A C 1
ATOM 1446 O O . ASP A 1 185 ? -10.989 -2.427 -11.854 1.00 67.19 185 ASP A O 1
ATOM 1450 N N . ASP A 1 186 ? -12.865 -3.153 -12.851 1.00 63.84 186 ASP A N 1
ATOM 1451 C CA . ASP A 1 186 ? -13.564 -3.602 -11.630 1.00 63.84 186 ASP A CA 1
ATOM 1452 C C . ASP A 1 186 ? -13.543 -2.602 -10.465 1.00 63.84 186 ASP A C 1
ATOM 1454 O O . ASP A 1 186 ? -13.454 -2.963 -9.286 1.00 63.84 186 ASP A O 1
ATOM 1458 N N . ILE A 1 187 ? -13.613 -1.308 -10.780 1.00 68.88 187 ILE A N 1
ATOM 1459 C CA . ILE A 1 187 ? -13.829 -0.302 -9.745 1.00 68.88 187 ILE A CA 1
ATOM 1460 C C . ILE A 1 187 ? -15.228 -0.568 -9.188 1.00 68.88 187 ILE A C 1
ATOM 1462 O O . ILE A 1 187 ? -16.159 -0.667 -9.977 1.00 68.88 187 ILE A O 1
ATOM 1466 N N . THR A 1 188 ? -15.374 -0.725 -7.868 1.00 68.62 188 THR A N 1
ATOM 1467 C CA . THR A 1 188 ? -16.672 -1.018 -7.216 1.00 68.62 188 THR A CA 1
ATOM 1468 C C . THR A 1 188 ? -17.328 0.238 -6.644 1.00 68.62 188 THR A C 1
ATOM 1470 O O . THR A 1 188 ? -18.543 0.399 -6.724 1.00 68.62 188 THR A O 1
ATOM 1473 N N . ASP A 1 189 ? -16.530 1.131 -6.051 1.00 73.38 189 ASP A N 1
ATOM 1474 C CA . ASP A 1 189 ? -16.959 2.450 -5.567 1.00 73.38 189 ASP A CA 1
ATOM 1475 C C . ASP A 1 189 ? -15.726 3.326 -5.295 1.00 73.38 189 ASP A C 1
ATOM 1477 O O . ASP A 1 189 ? -14.638 2.795 -5.040 1.00 73.38 189 ASP A O 1
ATOM 1481 N N . GLY A 1 190 ? -15.911 4.647 -5.304 1.00 73.62 190 GLY A N 1
ATOM 1482 C CA . GLY A 1 190 ? -14.876 5.628 -4.982 1.00 73.62 190 GLY A CA 1
ATOM 1483 C C . GLY A 1 190 ? -14.246 6.332 -6.184 1.00 73.62 190 GLY A C 1
ATOM 1484 O O . GLY A 1 190 ? -14.747 6.299 -7.307 1.00 73.62 190 GLY A O 1
ATOM 1485 N N . ARG A 1 191 ? -13.145 7.037 -5.915 1.00 74.56 191 ARG A N 1
ATOM 1486 C CA . ARG A 1 191 ? -12.332 7.751 -6.910 1.00 74.56 191 ARG A CA 1
ATOM 1487 C C . ARG A 1 191 ? -10.905 7.260 -6.836 1.00 74.56 191 ARG A C 1
ATOM 1489 O O . ARG A 1 191 ? -10.384 7.125 -5.730 1.00 74.56 191 ARG A O 1
ATOM 1496 N N . LEU A 1 192 ? -10.267 7.070 -7.984 1.00 73.88 192 LEU A N 1
ATOM 1497 C CA . LEU A 1 192 ? -8.866 6.678 -8.053 1.00 73.88 192 LEU A CA 1
ATOM 1498 C C . LEU A 1 192 ? -8.108 7.534 -9.072 1.00 73.88 192 LEU A C 1
ATOM 1500 O O . LEU A 1 192 ? -8.579 7.793 -10.179 1.00 73.88 192 LEU A O 1
ATOM 1504 N N . VAL A 1 193 ? -6.926 7.990 -8.673 1.00 74.38 193 VAL A N 1
ATOM 1505 C CA . VAL A 1 193 ? -5.967 8.710 -9.513 1.00 74.38 193 VAL A CA 1
ATOM 1506 C C . VAL A 1 193 ? -4.664 7.934 -9.464 1.00 74.38 193 VAL A C 1
ATOM 1508 O O . VAL A 1 193 ? -4.205 7.596 -8.376 1.00 74.38 193 VAL A O 1
ATOM 1511 N N . ALA A 1 194 ? -4.069 7.661 -10.619 1.00 69.62 194 ALA A N 1
ATOM 1512 C CA . ALA A 1 194 ? -2.803 6.947 -10.701 1.00 69.62 194 ALA A CA 1
ATOM 1513 C C . ALA A 1 194 ? -1.812 7.726 -11.564 1.00 69.62 194 ALA A C 1
ATOM 1515 O O . ALA A 1 194 ? -2.155 8.239 -12.625 1.00 69.62 194 ALA A O 1
ATOM 1516 N N . THR A 1 195 ? -0.565 7.823 -11.136 1.00 69.00 195 THR A N 1
ATOM 1517 C CA . THR A 1 195 ? 0.506 8.454 -11.907 1.00 69.00 195 THR A CA 1
ATOM 1518 C C . THR A 1 195 ? 1.690 7.508 -11.978 1.00 69.00 195 THR A C 1
ATOM 1520 O O . THR A 1 195 ? 1.922 6.714 -11.067 1.00 69.00 195 THR A O 1
ATOM 1523 N N . ALA A 1 196 ? 2.419 7.563 -13.087 1.00 65.50 196 ALA A N 1
ATOM 1524 C CA . ALA A 1 196 ? 3.612 6.767 -13.302 1.00 65.50 196 ALA A CA 1
ATOM 1525 C C . ALA A 1 196 ? 4.683 7.619 -13.987 1.00 65.50 196 ALA A C 1
ATOM 1527 O O . ALA A 1 196 ? 4.422 8.367 -14.926 1.00 65.50 196 ALA A O 1
ATOM 1528 N N . GLU A 1 197 ? 5.908 7.498 -13.515 1.00 68.75 197 GLU A N 1
ATOM 1529 C CA . GLU A 1 197 ? 7.089 8.171 -14.030 1.00 68.75 197 GLU A CA 1
ATOM 1530 C C . GLU A 1 197 ? 8.164 7.114 -14.235 1.00 68.75 197 GLU A C 1
ATOM 1532 O O . GLU A 1 197 ? 8.436 6.310 -13.340 1.00 68.75 197 GLU A O 1
ATOM 1537 N N . ALA A 1 198 ? 8.731 7.074 -15.435 1.00 65.50 198 ALA A N 1
ATOM 1538 C CA . ALA A 1 198 ? 9.690 6.064 -15.839 1.00 65.50 198 ALA A CA 1
ATOM 1539 C C . ALA A 1 198 ? 10.860 6.689 -16.599 1.00 65.50 198 ALA A C 1
ATOM 1541 O O . ALA A 1 198 ? 10.694 7.596 -17.413 1.00 65.50 198 ALA A O 1
ATOM 1542 N N . TYR A 1 199 ? 12.045 6.145 -16.365 1.00 66.94 199 TYR A N 1
ATOM 1543 C CA . TYR A 1 199 ? 13.251 6.417 -17.119 1.00 66.94 199 TYR A CA 1
ATOM 1544 C C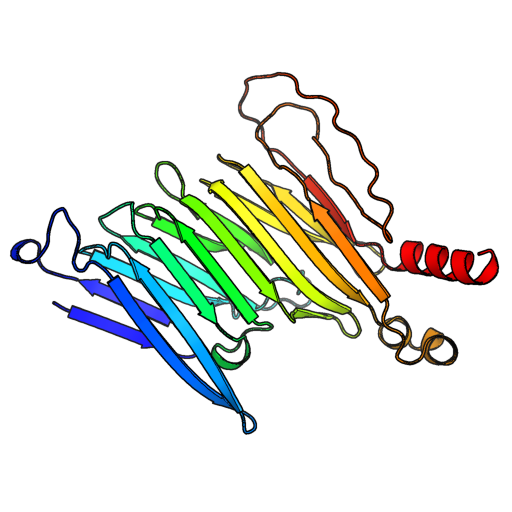 . TYR A 1 199 ? 13.556 5.268 -18.063 1.00 66.94 199 TYR A C 1
ATOM 1546 O O . TYR A 1 199 ? 13.478 4.095 -17.702 1.00 66.94 199 TYR A O 1
ATOM 1554 N N . VAL A 1 200 ? 13.967 5.634 -19.267 1.00 64.94 200 VAL A N 1
ATOM 1555 C CA . VAL A 1 200 ? 14.342 4.727 -20.341 1.00 64.94 200 VAL A CA 1
ATOM 1556 C C . VAL A 1 200 ? 15.766 5.043 -20.780 1.00 64.94 200 VAL A C 1
ATOM 1558 O O . VAL A 1 200 ? 16.130 6.203 -20.950 1.00 64.94 200 VAL A O 1
ATOM 1561 N N . GLN A 1 201 ? 16.583 4.014 -20.967 1.00 68.00 201 GLN A N 1
ATOM 1562 C CA . GLN A 1 201 ? 17.945 4.091 -21.488 1.00 68.00 201 GLN A CA 1
ATOM 1563 C C . GLN A 1 201 ? 17.984 3.412 -22.859 1.00 68.00 201 GLN A C 1
ATOM 1565 O O . GLN A 1 201 ? 18.157 2.192 -22.936 1.00 68.00 201 GLN A O 1
ATOM 1570 N N . PRO A 1 202 ? 17.833 4.175 -23.958 1.00 63.31 202 PRO A N 1
ATOM 1571 C CA . PRO A 1 202 ? 17.737 3.609 -25.302 1.00 63.31 202 PRO A CA 1
ATOM 1572 C C . PRO A 1 202 ? 18.938 2.739 -25.687 1.00 63.31 202 PRO A C 1
ATOM 1574 O O . PRO A 1 202 ? 18.757 1.715 -26.332 1.00 63.31 202 PRO A O 1
ATOM 1577 N N . GLY A 1 203 ? 20.153 3.098 -25.252 1.00 61.44 203 GLY A N 1
ATOM 1578 C CA . GLY A 1 203 ? 21.366 2.314 -25.516 1.00 61.44 203 GLY A CA 1
ATOM 1579 C C . GLY A 1 203 ? 21.421 0.956 -24.803 1.00 61.44 203 GLY A C 1
ATOM 1580 O O . GLY A 1 203 ? 22.178 0.085 -25.227 1.00 61.44 203 GLY A O 1
ATOM 1581 N N . VAL A 1 204 ? 20.618 0.764 -23.748 1.00 68.44 204 VAL A N 1
ATOM 1582 C CA . VAL A 1 204 ? 20.494 -0.506 -23.012 1.00 68.44 204 VAL A CA 1
ATOM 1583 C C . VAL A 1 204 ? 19.370 -1.369 -23.585 1.00 68.44 204 VAL A C 1
ATOM 1585 O O . VAL A 1 204 ? 19.557 -2.575 -23.720 1.00 68.44 204 VAL A O 1
ATOM 1588 N N . ILE A 1 205 ? 18.236 -0.759 -23.947 1.00 62.81 205 ILE A N 1
ATOM 1589 C CA . ILE A 1 205 ? 17.094 -1.464 -24.557 1.00 62.81 205 ILE A CA 1
ATOM 1590 C C . ILE A 1 205 ? 17.448 -1.940 -25.965 1.00 62.81 205 ILE A C 1
ATOM 1592 O O . ILE A 1 205 ? 17.208 -3.088 -26.322 1.00 62.81 205 ILE A O 1
ATOM 1596 N N . GLU A 1 206 ? 18.075 -1.070 -26.754 1.00 70.38 206 GLU A N 1
ATOM 1597 C CA . GLU A 1 206 ? 18.467 -1.341 -28.131 1.00 70.38 206 GLU A CA 1
ATOM 1598 C C . GLU A 1 206 ? 19.988 -1.176 -28.258 1.00 70.38 206 GLU A C 1
ATOM 1600 O O . GLU A 1 206 ? 20.486 -0.074 -28.508 1.00 70.38 206 GLU A O 1
ATOM 1605 N N . PRO A 1 207 ? 20.777 -2.260 -28.117 1.00 73.06 207 PRO A N 1
ATOM 1606 C CA . PRO A 1 207 ? 22.238 -2.172 -28.063 1.00 73.06 207 PRO A CA 1
ATOM 1607 C C . PRO A 1 207 ? 22.886 -1.521 -29.293 1.00 73.06 207 PRO A C 1
ATOM 1609 O O . PRO A 1 207 ? 23.991 -0.986 -29.210 1.00 73.06 207 PRO A O 1
ATOM 1612 N N . TRP A 1 208 ? 22.210 -1.541 -30.445 1.00 69.31 208 TRP A N 1
ATOM 1613 C CA . TRP A 1 208 ? 22.668 -0.881 -31.672 1.00 69.31 208 TRP A CA 1
ATOM 1614 C C . TRP A 1 208 ? 22.518 0.651 -31.635 1.00 69.31 208 TRP A C 1
ATOM 1616 O O . TRP A 1 208 ? 23.178 1.331 -32.419 1.00 69.31 208 TRP A O 1
ATOM 1626 N N . LEU A 1 209 ? 21.709 1.200 -30.719 1.00 67.50 209 LEU A N 1
ATOM 1627 C CA . LEU A 1 209 ? 21.602 2.636 -30.432 1.00 67.50 209 LEU A CA 1
ATOM 1628 C C . LEU A 1 209 ? 22.690 3.132 -29.470 1.00 67.50 209 LEU A C 1
ATOM 1630 O O . LEU A 1 209 ? 22.949 4.335 -29.421 1.00 67.50 209 LEU A O 1
ATOM 1634 N N . ASN A 1 210 ? 23.374 2.234 -28.753 1.00 74.19 210 ASN A N 1
ATOM 1635 C CA . ASN A 1 210 ? 24.443 2.573 -27.807 1.00 74.19 210 ASN A CA 1
ATOM 1636 C C . ASN A 1 210 ? 25.562 3.471 -28.394 1.00 74.19 210 ASN A C 1
ATOM 1638 O O . ASN A 1 210 ? 25.967 4.417 -27.725 1.00 74.19 210 ASN A O 1
ATOM 1642 N N . PRO A 1 211 ? 26.033 3.299 -29.650 1.00 74.12 211 PRO A N 1
ATOM 1643 C CA . PRO A 1 211 ? 27.045 4.189 -30.230 1.00 74.12 211 PRO A CA 1
ATOM 1644 C C . PRO A 1 211 ? 26.588 5.648 -30.384 1.00 74.12 211 PRO A C 1
ATOM 1646 O O . PRO A 1 211 ? 27.427 6.537 -30.497 1.00 74.12 211 PRO A O 1
ATOM 1649 N N . VAL A 1 212 ? 25.273 5.888 -30.435 1.00 70.81 212 VAL A N 1
ATOM 1650 C CA . VAL A 1 212 ? 24.668 7.214 -30.634 1.00 70.81 212 VAL A CA 1
ATOM 1651 C C . VAL A 1 212 ? 24.175 7.799 -29.314 1.00 70.81 212 VAL A C 1
ATOM 1653 O O . VAL A 1 212 ? 24.366 8.983 -29.058 1.00 70.81 212 VAL A O 1
ATOM 1656 N N . PHE A 1 213 ? 23.550 6.973 -28.476 1.00 63.03 213 PHE A N 1
ATOM 1657 C CA . PHE A 1 213 ? 22.871 7.413 -27.263 1.00 63.03 213 PHE A CA 1
ATOM 1658 C C . PHE A 1 213 ? 23.636 7.085 -25.976 1.00 63.03 213 PHE A C 1
ATOM 1660 O O . PHE A 1 213 ? 23.371 7.725 -24.970 1.00 63.03 213 PHE A O 1
ATOM 1667 N N . GLY A 1 214 ? 24.613 6.175 -25.976 1.00 74.38 214 GLY A N 1
ATOM 1668 C CA . GLY A 1 214 ? 25.421 5.858 -24.790 1.00 74.38 214 GLY A CA 1
ATOM 1669 C C . GLY A 1 214 ? 24.579 5.653 -23.522 1.00 74.38 214 GLY A C 1
ATOM 1670 O O . GLY A 1 214 ? 23.565 4.955 -23.545 1.00 74.38 214 GLY A O 1
ATOM 1671 N N . ASP A 1 215 ? 24.962 6.353 -22.448 1.00 71.38 215 ASP A N 1
ATOM 1672 C CA . ASP A 1 215 ? 24.268 6.375 -21.148 1.00 71.38 215 ASP A CA 1
ATOM 1673 C C . ASP A 1 215 ? 23.092 7.377 -21.082 1.00 71.38 215 ASP A C 1
ATOM 1675 O O . ASP A 1 215 ? 22.645 7.759 -19.995 1.00 71.38 215 ASP A O 1
ATOM 1679 N N . PHE A 1 216 ? 22.609 7.872 -22.225 1.00 70.69 216 PHE A N 1
ATOM 1680 C CA . PHE A 1 216 ? 21.519 8.844 -22.276 1.00 70.69 216 PHE A CA 1
ATOM 1681 C C . PHE A 1 216 ? 20.251 8.277 -21.632 1.00 70.69 216 PHE A C 1
ATOM 1683 O O . PHE A 1 216 ? 19.791 7.184 -21.968 1.00 70.69 216 PHE A O 1
ATOM 1690 N N . LYS A 1 217 ? 19.675 9.055 -20.710 1.00 63.69 217 LYS A N 1
ATOM 1691 C CA . LYS A 1 217 ? 18.423 8.735 -20.026 1.00 63.69 217 LYS A CA 1
ATOM 1692 C C . LYS A 1 217 ? 17.309 9.617 -20.564 1.00 63.69 217 LYS A C 1
ATOM 1694 O O . LYS A 1 217 ? 17.433 10.838 -20.602 1.00 63.69 217 LYS A O 1
ATOM 1699 N N . MET A 1 218 ? 16.216 8.979 -20.937 1.00 62.47 218 MET A N 1
ATOM 1700 C CA . MET A 1 218 ? 14.980 9.606 -21.366 1.00 62.47 218 MET A CA 1
ATOM 1701 C C . MET A 1 218 ? 13.928 9.480 -20.279 1.00 62.47 218 MET A C 1
ATOM 1703 O O . MET A 1 218 ? 13.694 8.385 -19.779 1.00 62.47 218 MET A O 1
ATOM 1707 N N . GLU A 1 219 ? 13.289 10.591 -19.930 1.00 57.16 219 GLU A N 1
ATOM 1708 C CA . GLU A 1 219 ? 12.177 10.615 -18.982 1.00 57.16 219 GLU A CA 1
ATOM 1709 C C . GLU A 1 219 ? 10.845 10.487 -19.725 1.00 57.16 219 GLU A C 1
ATOM 1711 O O . GLU A 1 219 ? 10.578 11.218 -20.680 1.00 57.16 219 GLU A O 1
ATOM 1716 N N . GLY A 1 220 ? 10.007 9.559 -19.276 1.00 57.28 220 GLY A N 1
ATOM 1717 C CA . GLY A 1 220 ? 8.619 9.418 -19.683 1.00 57.28 220 GLY A CA 1
ATOM 1718 C C . GLY A 1 220 ? 7.713 9.580 -18.468 1.00 57.28 220 GLY A C 1
ATOM 1719 O O . GLY A 1 220 ? 7.885 8.900 -17.458 1.00 57.28 220 GLY A O 1
ATOM 1720 N N . ARG A 1 221 ? 6.721 10.465 -18.562 1.00 55.75 221 ARG A N 1
ATOM 1721 C CA . ARG A 1 221 ? 5.708 10.660 -17.519 1.00 55.75 221 ARG A CA 1
ATOM 1722 C C . ARG A 1 221 ? 4.344 10.298 -18.081 1.00 55.75 221 ARG A C 1
ATOM 1724 O O . ARG A 1 221 ? 3.976 10.735 -19.165 1.00 55.75 221 ARG A O 1
ATOM 1731 N N . ALA A 1 222 ? 3.579 9.526 -17.332 1.00 51.12 222 ALA A N 1
ATOM 1732 C CA . ALA A 1 222 ? 2.205 9.201 -17.656 1.00 51.12 222 ALA A CA 1
ATOM 1733 C C . ALA A 1 222 ? 1.312 9.507 -16.450 1.00 51.12 222 ALA A C 1
ATOM 1735 O O . ALA A 1 222 ? 1.670 9.264 -15.296 1.00 51.12 222 ALA A O 1
ATOM 1736 N N . VAL A 1 223 ? 0.144 10.093 -16.704 1.00 47.12 223 VAL A N 1
ATOM 1737 C CA . VAL A 1 223 ? -0.779 10.532 -15.653 1.00 47.12 223 VAL A CA 1
ATOM 1738 C C . VAL A 1 223 ? -2.175 10.035 -16.013 1.00 47.12 223 VAL A C 1
ATOM 1740 O O . VAL A 1 223 ? -2.716 10.389 -17.051 1.00 47.12 223 VAL A O 1
ATOM 1743 N N . LEU A 1 224 ? -2.768 9.205 -15.160 1.00 50.16 224 LEU A N 1
ATOM 1744 C CA . LEU A 1 224 ? -4.177 8.837 -15.239 1.00 50.16 224 LEU A CA 1
ATOM 1745 C C . LEU A 1 224 ? -4.941 9.733 -14.271 1.00 50.16 224 LEU A C 1
ATOM 1747 O O . LEU A 1 224 ? -4.785 9.638 -13.052 1.00 50.16 224 LEU A O 1
ATOM 1751 N N . LEU A 1 225 ? -5.759 10.621 -14.829 1.00 50.62 225 LEU A N 1
ATOM 1752 C CA . LEU A 1 225 ? -6.594 11.530 -14.060 1.00 50.62 225 LEU A CA 1
ATOM 1753 C C . LEU A 1 225 ? -8.034 11.025 -14.051 1.00 50.62 225 LEU A C 1
ATOM 1755 O O . LEU A 1 225 ? -8.675 10.981 -15.092 1.00 50.62 225 LEU A O 1
ATOM 1759 N N . ASP A 1 226 ? -8.522 10.754 -12.839 1.00 47.03 226 ASP A N 1
ATOM 1760 C CA . ASP A 1 226 ? -9.942 10.715 -12.488 1.00 47.03 226 ASP A CA 1
ATOM 1761 C C . ASP A 1 226 ? -10.744 9.551 -13.092 1.00 47.03 226 ASP A C 1
ATOM 1763 O O . ASP A 1 226 ? -11.656 9.745 -13.892 1.00 47.03 226 ASP A O 1
ATOM 1767 N N . ALA A 1 227 ? -10.463 8.331 -12.618 1.00 50.16 227 ALA A N 1
ATOM 1768 C CA . ALA A 1 227 ? -11.402 7.227 -12.772 1.00 50.16 227 ALA A CA 1
ATOM 1769 C C . ALA A 1 227 ? -12.585 7.453 -11.815 1.00 50.16 227 ALA A C 1
ATOM 1771 O O . ALA A 1 227 ? -12.523 7.119 -10.628 1.00 50.16 227 ALA A O 1
ATOM 1772 N N . GLN A 1 228 ? -13.631 8.115 -12.314 1.00 40.16 228 GLN A N 1
ATOM 1773 C CA . GLN A 1 228 ? -14.917 8.261 -11.634 1.00 40.16 228 GLN A CA 1
ATOM 1774 C C . GLN A 1 228 ? -15.932 7.284 -12.216 1.00 40.16 228 GLN A C 1
ATOM 1776 O O . GLN A 1 228 ? -15.993 7.060 -13.424 1.00 40.16 228 GLN A O 1
ATOM 1781 N N . PHE A 1 229 ? -16.801 6.771 -11.351 1.00 44.28 229 PHE A N 1
ATOM 1782 C CA . PHE A 1 229 ? -18.034 6.114 -11.763 1.00 44.28 229 PHE A CA 1
ATOM 1783 C C . PHE A 1 229 ? -18.986 7.104 -12.437 1.00 44.28 229 PHE A C 1
ATOM 1785 O O . PHE A 1 229 ? -19.877 7.657 -11.793 1.00 44.28 229 PHE A O 1
ATOM 1792 N N . THR A 1 230 ? -18.823 7.327 -13.741 1.00 35.53 230 THR A N 1
ATOM 1793 C CA . THR A 1 230 ? -19.816 8.051 -14.543 1.00 35.53 230 THR A CA 1
ATOM 1794 C C . THR A 1 230 ? -19.881 7.552 -15.992 1.00 35.53 230 THR A C 1
ATOM 1796 O O . THR A 1 230 ? -19.186 8.068 -16.860 1.00 35.53 230 THR A O 1
ATOM 1799 N N . GLY A 1 231 ? -20.811 6.631 -16.267 1.00 33.94 231 GLY A N 1
ATOM 1800 C CA . GLY A 1 231 ? -21.452 6.463 -17.580 1.00 33.94 231 GLY A CA 1
ATOM 1801 C C . GLY A 1 231 ? -20.686 5.720 -18.691 1.00 33.94 231 GLY A C 1
ATOM 1802 O O . GLY A 1 231 ? -19.521 5.370 -18.581 1.00 33.94 231 GLY A O 1
ATOM 1803 N N . ILE A 1 232 ? -21.405 5.493 -19.799 1.00 30.41 232 ILE A N 1
ATOM 1804 C CA . ILE A 1 232 ? -21.105 4.612 -20.955 1.00 30.41 232 ILE A CA 1
ATOM 1805 C C . ILE A 1 232 ? -19.925 5.118 -21.827 1.00 30.41 232 ILE A C 1
ATOM 1807 O O . ILE A 1 232 ? -19.581 4.519 -22.845 1.00 30.41 232 ILE A O 1
ATOM 1811 N N . VAL A 1 233 ? -19.306 6.244 -21.469 1.00 32.25 233 VAL A N 1
ATOM 1812 C CA . VAL A 1 233 ? -18.274 6.906 -22.277 1.00 32.25 233 VAL A CA 1
ATOM 1813 C C . VAL A 1 233 ? -16.965 6.944 -21.484 1.00 32.25 233 VAL A C 1
ATOM 1815 O O . VAL A 1 233 ? -16.972 7.484 -20.382 1.00 32.25 233 VAL A O 1
ATOM 1818 N N . PRO A 1 234 ? -15.843 6.426 -22.023 1.00 31.70 234 PRO A N 1
ATOM 1819 C CA . PRO A 1 234 ? -14.544 6.491 -21.359 1.00 31.70 234 PRO A CA 1
ATOM 1820 C C . PRO A 1 234 ? -14.160 7.949 -21.085 1.00 31.70 234 PRO A C 1
ATOM 1822 O O . PRO A 1 234 ? -13.934 8.722 -22.021 1.00 31.70 234 PRO A O 1
ATOM 1825 N N . THR A 1 235 ? -14.088 8.349 -19.818 1.00 35.44 235 THR A N 1
ATOM 1826 C CA . THR A 1 235 ? -13.623 9.684 -19.435 1.00 35.44 235 THR A CA 1
ATOM 1827 C C . THR A 1 235 ? -12.118 9.650 -19.189 1.00 35.44 235 THR A C 1
ATOM 1829 O O . THR A 1 235 ? -11.657 9.139 -18.182 1.00 35.44 235 THR A O 1
ATOM 1832 N N . ALA A 1 236 ? -11.382 10.196 -20.161 1.00 32.66 236 ALA A N 1
ATOM 1833 C CA . ALA A 1 236 ? -9.992 10.659 -20.123 1.00 32.66 236 ALA A CA 1
ATOM 1834 C C . ALA A 1 236 ? -8.894 9.696 -19.603 1.00 32.66 236 ALA A C 1
ATOM 1836 O O . ALA A 1 236 ? -8.750 9.396 -18.426 1.00 32.66 236 ALA A O 1
ATOM 1837 N N . SER A 1 237 ? -7.979 9.327 -20.499 1.00 33.88 237 SER A N 1
ATOM 1838 C CA . SER A 1 237 ? -6.611 8.916 -20.159 1.00 33.88 237 SER A CA 1
ATOM 1839 C C . SER A 1 237 ? -5.665 9.865 -20.893 1.00 33.88 237 SER A C 1
ATOM 1841 O O . SER A 1 237 ? -5.834 10.061 -22.098 1.00 33.88 237 SER A O 1
ATOM 1843 N N . SER A 1 238 ? -4.724 10.512 -20.195 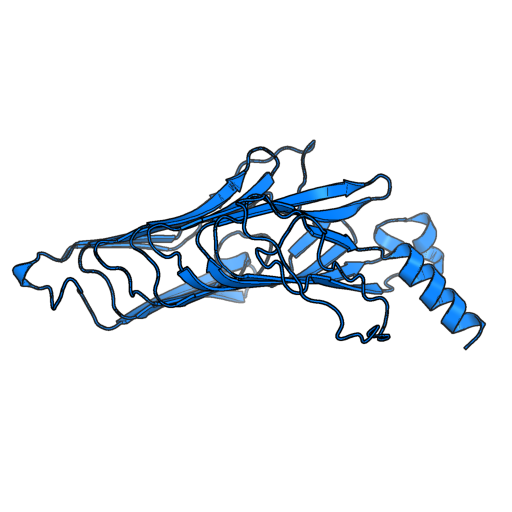1.00 37.41 238 SER A N 1
ATOM 1844 C CA . SER A 1 238 ? -3.772 11.438 -20.820 1.00 37.41 238 SER A CA 1
ATOM 1845 C C . SER A 1 238 ? -2.365 10.836 -20.872 1.00 37.41 238 SER A C 1
ATOM 1847 O O . SER A 1 238 ? -1.858 10.256 -19.915 1.00 37.41 238 SER A O 1
ATOM 1849 N N . VAL A 1 239 ? -1.728 10.960 -22.037 1.00 37.03 239 VAL A N 1
ATOM 1850 C CA . VAL A 1 239 ? -0.317 10.624 -22.257 1.00 37.03 239 VAL A CA 1
ATOM 1851 C C . VAL A 1 239 ? 0.409 11.953 -22.433 1.00 37.03 239 VAL A C 1
ATOM 1853 O O . VAL A 1 239 ? 0.179 12.661 -23.412 1.00 37.03 239 VAL A O 1
ATOM 1856 N N . GLY A 1 240 ? 1.212 12.346 -21.443 1.00 30.70 240 GLY A N 1
ATOM 1857 C CA . GLY A 1 240 ? 1.919 13.625 -21.437 1.00 30.70 240 GLY A CA 1
ATOM 1858 C C . GLY A 1 240 ? 3.370 13.459 -21.873 1.00 30.70 240 GLY A C 1
ATOM 1859 O O . GLY A 1 240 ? 4.191 12.978 -21.101 1.00 30.70 240 GLY A O 1
ATOM 1860 N N . VAL A 1 241 ? 3.708 13.906 -23.082 1.00 30.34 241 VAL A N 1
ATOM 1861 C CA . VAL A 1 241 ? 5.100 13.980 -23.551 1.00 30.34 241 VAL A CA 1
ATOM 1862 C C . VAL A 1 241 ? 5.619 15.402 -23.330 1.00 30.34 241 VAL A C 1
ATOM 1864 O O . VAL A 1 241 ? 5.075 16.359 -23.872 1.00 30.34 241 VAL A O 1
ATOM 1867 N N . ASN A 1 242 ? 6.672 15.529 -22.521 1.00 33.72 242 ASN A N 1
ATOM 1868 C CA . ASN A 1 242 ? 7.555 16.697 -22.433 1.00 33.72 242 ASN A CA 1
ATOM 1869 C C . ASN A 1 242 ? 6.856 18.077 -22.310 1.00 33.72 242 ASN A C 1
ATOM 1871 O O . ASN A 1 242 ? 6.877 18.899 -23.223 1.00 33.72 242 ASN A O 1
ATOM 1875 N N . GLY A 1 243 ? 6.249 18.364 -21.152 1.00 28.20 243 GLY A N 1
ATOM 1876 C CA . GLY A 1 243 ? 5.919 19.742 -20.749 1.00 28.20 243 GLY A CA 1
ATOM 1877 C C . GLY A 1 243 ? 4.787 20.454 -21.503 1.00 28.20 243 GLY A C 1
ATOM 1878 O O . GLY A 1 243 ? 4.474 21.591 -21.155 1.00 28.20 243 GLY A O 1
ATOM 1879 N N . ILE A 1 244 ? 4.115 19.815 -22.464 1.00 25.44 244 ILE A N 1
ATOM 1880 C CA . ILE A 1 244 ? 2.852 20.321 -23.016 1.00 25.44 244 ILE A CA 1
ATOM 1881 C C . ILE A 1 244 ? 1.713 19.614 -22.288 1.00 25.44 244 ILE A C 1
ATOM 1883 O O . ILE A 1 244 ? 1.254 18.540 -22.673 1.00 25.44 244 ILE A O 1
ATOM 1887 N N . VAL A 1 245 ? 1.265 20.233 -21.196 1.00 26.98 245 VAL A N 1
ATOM 1888 C CA . VAL A 1 245 ? -0.041 19.933 -20.611 1.00 26.98 245 VAL A CA 1
ATOM 1889 C C . VAL A 1 245 ? -1.064 20.379 -21.648 1.00 26.98 245 VAL A C 1
ATOM 1891 O O . VAL A 1 245 ? -1.247 21.577 -21.864 1.00 26.98 245 VAL A O 1
ATOM 1894 N N . THR A 1 246 ? -1.698 19.433 -22.339 1.00 25.55 246 THR A N 1
ATOM 1895 C CA . THR A 1 246 ? -2.940 19.735 -23.049 1.00 25.55 246 THR A CA 1
ATOM 1896 C C . THR A 1 246 ? -3.993 19.975 -21.980 1.00 25.55 246 THR A C 1
ATOM 1898 O O . THR A 1 246 ? -4.612 19.066 -21.438 1.00 25.55 246 THR A O 1
ATOM 1901 N N . ASP A 1 247 ? -4.078 21.246 -21.604 1.00 31.66 247 ASP A N 1
ATOM 1902 C CA . ASP A 1 247 ? -5.188 21.836 -20.887 1.00 31.66 247 ASP A CA 1
ATOM 1903 C C . ASP A 1 247 ? -6.482 21.383 -21.567 1.00 31.66 247 ASP A C 1
ATOM 1905 O O . ASP A 1 247 ? -6.579 21.486 -22.790 1.00 31.66 247 ASP A O 1
ATOM 1909 N N . LEU A 1 248 ? -7.438 20.855 -20.805 1.00 33.00 248 LEU A N 1
ATOM 1910 C CA . LEU A 1 248 ? -8.845 21.201 -20.981 1.00 33.00 248 LEU A CA 1
ATOM 1911 C C . LEU A 1 248 ? -9.699 20.557 -19.886 1.00 33.00 248 LEU A C 1
ATOM 1913 O O . LEU A 1 248 ? -10.023 19.372 -19.887 1.00 33.00 248 LEU A O 1
ATOM 1917 N N . SER A 1 249 ? -10.149 21.426 -18.990 1.00 30.25 249 SER A N 1
ATOM 1918 C CA . SER A 1 249 ? -11.524 21.418 -18.507 1.00 30.25 249 SER A CA 1
ATOM 1919 C C . SER A 1 249 ? -12.489 21.139 -19.664 1.00 30.25 249 SER A C 1
ATOM 1921 O O . SER A 1 249 ? -12.610 21.986 -20.537 1.00 30.25 249 SER A O 1
ATOM 1923 N N . LEU A 1 250 ? -13.169 19.986 -19.711 1.00 27.80 250 LEU A N 1
ATOM 1924 C CA . LEU A 1 250 ? -14.440 19.847 -20.435 1.00 27.80 250 LEU A CA 1
ATOM 1925 C C . LEU A 1 250 ? -15.099 18.472 -20.228 1.00 27.80 250 LEU A C 1
ATOM 1927 O O . LEU A 1 250 ? -14.559 17.435 -20.588 1.00 27.80 250 LEU A O 1
ATOM 1931 N N . VAL A 1 251 ? -16.353 18.569 -19.775 1.00 31.72 251 VAL A N 1
ATOM 1932 C CA . VAL A 1 251 ? -17.473 17.632 -19.963 1.00 31.72 251 VAL A CA 1
ATOM 1933 C C . VAL A 1 251 ? -17.638 16.548 -18.900 1.00 31.72 251 VAL A C 1
ATOM 1935 O O . VAL A 1 251 ? -17.196 15.414 -19.028 1.00 31.72 251 VAL A O 1
ATOM 1938 N N . GLY A 1 252 ? -18.443 16.903 -17.897 1.00 35.03 252 GLY A N 1
ATOM 1939 C CA . GLY A 1 252 ? -19.348 15.951 -17.267 1.00 35.03 252 GLY A CA 1
ATOM 1940 C C . GLY A 1 252 ? -20.624 15.788 -18.096 1.00 35.03 252 GLY A C 1
ATOM 1941 O O . GLY A 1 252 ? -21.068 16.732 -18.749 1.00 35.03 252 GLY A O 1
ATOM 1942 N N . SER A 1 253 ? -21.231 14.602 -18.053 1.00 32.50 253 SER A N 1
ATOM 1943 C CA . SER A 1 253 ? -22.673 14.420 -17.823 1.00 32.50 253 SER A CA 1
ATOM 1944 C C . SER A 1 253 ? -23.108 12.953 -17.978 1.00 32.50 253 SER A C 1
ATOM 1946 O O . SER A 1 253 ? -22.860 12.323 -18.995 1.00 32.50 253 SER A O 1
ATOM 1948 N N . LEU A 1 254 ? -23.865 12.499 -16.971 1.00 31.98 254 LEU A N 1
ATOM 1949 C CA . LEU A 1 254 ? -25.029 11.603 -17.054 1.00 31.98 254 LEU A CA 1
ATOM 1950 C C . LEU A 1 254 ? -24.829 10.143 -17.506 1.00 31.98 254 LEU A C 1
ATOM 1952 O O . LEU A 1 254 ? -24.726 9.834 -18.686 1.00 31.98 254 LEU A O 1
ATOM 1956 N N . SER A 1 255 ? -25.031 9.211 -16.575 1.00 30.94 255 SER A N 1
ATOM 1957 C CA . SER A 1 255 ? -26.204 8.310 -16.546 1.00 30.94 255 SER A CA 1
ATOM 1958 C C . SER A 1 255 ? -26.063 7.346 -15.368 1.00 30.94 255 SER A C 1
ATOM 1960 O O . SER A 1 255 ? -25.001 6.775 -15.141 1.00 30.94 255 SER A O 1
ATOM 1962 N N . GLY A 1 256 ? -27.125 7.236 -14.569 1.00 34.03 256 GLY A N 1
ATOM 1963 C CA . GLY A 1 256 ? -27.201 6.300 -13.455 1.00 34.03 256 GLY A CA 1
ATOM 1964 C C . GLY A 1 256 ? -27.572 4.913 -13.959 1.00 34.03 256 GLY A C 1
ATOM 1965 O O . GLY A 1 256 ? -28.737 4.666 -14.241 1.00 34.03 256 GLY A O 1
ATOM 1966 N N . GLU A 1 257 ? -26.579 4.039 -14.050 1.00 26.14 257 GLU A N 1
ATOM 1967 C CA . GLU A 1 257 ? -26.702 2.581 -14.057 1.00 26.14 257 GLU A CA 1
ATOM 1968 C C . GLU A 1 257 ? -25.325 2.005 -13.687 1.00 26.14 257 GLU A C 1
ATOM 1970 O O . GLU A 1 257 ? -24.298 2.622 -13.973 1.00 26.14 257 GLU A O 1
ATOM 1975 N N . PHE A 1 258 ? -25.294 0.873 -12.981 1.00 34.16 258 PHE A N 1
ATOM 1976 C CA . PHE A 1 258 ? -24.053 0.210 -12.564 1.00 34.16 258 PHE A CA 1
ATOM 1977 C C . PHE A 1 258 ? -23.289 -0.279 -13.804 1.00 34.16 258 PHE A C 1
ATOM 1979 O O . PHE A 1 258 ? -23.810 -1.118 -14.536 1.00 34.16 258 PHE A O 1
ATOM 1986 N N . VAL A 1 259 ? -22.084 0.246 -14.053 1.00 34.16 259 VAL A N 1
ATOM 1987 C CA . VAL A 1 259 ? -21.258 -0.108 -15.222 1.00 34.16 259 VAL A CA 1
ATOM 1988 C C . VAL A 1 259 ? -19.771 -0.119 -14.844 1.00 34.16 259 VAL A C 1
ATOM 1990 O O . VAL A 1 259 ? -19.295 0.800 -14.180 1.00 34.16 259 VAL A O 1
ATOM 1993 N N . GLU A 1 260 ? -19.056 -1.155 -15.293 1.00 36.31 260 GLU A N 1
ATOM 1994 C CA . GLU A 1 260 ? -17.593 -1.292 -15.231 1.00 36.31 260 GLU A CA 1
ATOM 1995 C C . GLU A 1 260 ? -16.910 -0.166 -16.029 1.00 36.31 260 GLU A C 1
ATOM 1997 O O . GLU A 1 260 ? -17.207 0.051 -17.206 1.00 36.31 260 GLU A O 1
ATOM 2002 N N . THR A 1 261 ? -15.988 0.565 -15.397 1.00 40.75 261 THR A N 1
ATOM 2003 C CA . THR A 1 261 ? -15.215 1.630 -16.054 1.00 40.75 261 THR A CA 1
ATOM 2004 C C . THR A 1 261 ? -13.799 1.147 -16.345 1.00 40.75 261 THR A C 1
ATOM 2006 O O . THR A 1 261 ? -13.101 0.704 -15.439 1.00 40.75 261 THR A O 1
ATOM 2009 N N . ARG A 1 262 ? -13.375 1.253 -17.611 1.00 37.47 262 ARG A N 1
ATOM 2010 C CA . ARG A 1 262 ? -12.050 0.840 -18.092 1.00 37.47 262 ARG A CA 1
ATOM 2011 C C . ARG A 1 262 ? -11.226 2.051 -18.514 1.00 37.47 262 ARG A C 1
ATOM 2013 O O . ARG A 1 262 ? -11.640 2.791 -19.407 1.00 37.47 262 ARG A O 1
ATOM 2020 N N . HIS A 1 263 ? -10.046 2.226 -17.924 1.00 40.94 263 HIS A N 1
ATOM 2021 C CA . HIS A 1 263 ? -9.101 3.302 -18.275 1.00 40.94 263 HIS A CA 1
ATOM 2022 C C . HIS A 1 263 ? -7.839 2.706 -18.899 1.00 40.94 263 HIS A C 1
ATOM 2024 O O . HIS A 1 263 ? -7.438 1.628 -18.490 1.00 40.94 263 HIS A O 1
ATOM 2030 N N . ILE A 1 264 ? -7.225 3.360 -19.894 1.00 37.47 264 ILE A N 1
ATOM 2031 C CA . ILE A 1 264 ? -6.067 2.823 -20.636 1.00 37.47 264 ILE A CA 1
ATOM 2032 C C . ILE A 1 264 ? -4.964 3.885 -20.682 1.00 37.47 264 ILE A C 1
ATOM 2034 O O . ILE A 1 264 ? -5.082 4.881 -21.390 1.00 37.47 264 ILE A O 1
ATOM 2038 N N . MET A 1 265 ? -3.861 3.655 -19.974 1.00 46.19 265 MET A N 1
ATOM 2039 C CA . MET A 1 265 ? -2.655 4.486 -20.039 1.00 46.19 265 MET A CA 1
ATOM 2040 C C . MET A 1 265 ? -1.613 3.827 -20.930 1.00 46.19 265 MET A C 1
ATOM 2042 O O . MET A 1 265 ? -1.350 2.646 -20.751 1.00 46.19 265 MET A O 1
ATOM 2046 N N . VAL A 1 266 ? -0.974 4.580 -21.826 1.00 43.28 266 VAL A N 1
ATOM 2047 C CA . VAL A 1 266 ? 0.139 4.091 -22.656 1.00 43.28 266 VAL A CA 1
ATOM 2048 C C . VAL A 1 266 ? 1.383 4.919 -22.353 1.00 43.28 266 VAL A C 1
ATOM 2050 O O . VAL A 1 266 ? 1.343 6.144 -22.447 1.00 43.28 266 VAL A O 1
ATOM 2053 N N . ILE A 1 267 ? 2.491 4.269 -22.003 1.00 45.28 267 ILE A N 1
ATOM 2054 C CA . ILE A 1 267 ? 3.794 4.930 -21.855 1.00 45.28 267 ILE A CA 1
ATOM 2055 C C . ILE A 1 267 ? 4.557 4.747 -23.177 1.00 45.28 267 ILE A C 1
ATOM 2057 O O . ILE A 1 267 ? 4.937 3.623 -23.484 1.00 45.28 267 ILE A O 1
ATOM 2061 N N . ASP A 1 268 ? 4.772 5.815 -23.961 1.00 46.38 268 ASP A N 1
ATOM 2062 C CA . ASP A 1 268 ? 5.504 5.768 -25.247 1.00 46.38 268 ASP A CA 1
ATOM 2063 C C . ASP A 1 268 ? 6.825 6.577 -25.213 1.00 46.38 268 ASP A C 1
ATOM 2065 O O . ASP A 1 268 ? 6.844 7.790 -25.466 1.00 46.38 268 ASP A O 1
ATOM 2069 N N . PRO A 1 269 ? 7.962 5.923 -24.911 1.00 41.44 269 PRO A N 1
ATOM 2070 C CA . PRO A 1 269 ? 9.280 6.547 -24.945 1.00 41.44 269 PRO A CA 1
ATOM 2071 C C . PRO A 1 269 ? 9.838 6.779 -26.358 1.00 41.44 269 PRO A C 1
ATOM 2073 O O . PRO A 1 269 ? 10.705 7.638 -26.507 1.00 41.44 269 PRO A O 1
ATOM 2076 N N . ILE A 1 270 ? 9.381 6.075 -27.404 1.00 43.97 270 ILE A N 1
ATOM 2077 C CA . ILE A 1 270 ? 9.990 6.167 -28.746 1.00 43.97 270 ILE A CA 1
ATOM 2078 C C . ILE A 1 270 ? 9.445 7.361 -29.518 1.00 43.97 270 ILE A C 1
ATOM 2080 O O . ILE A 1 270 ? 10.229 8.092 -30.126 1.00 43.97 270 ILE A O 1
ATOM 2084 N N . SER A 1 271 ? 8.137 7.629 -29.474 1.00 44.69 271 SER A N 1
ATOM 2085 C CA . SER A 1 271 ? 7.622 8.882 -30.043 1.00 44.69 271 SER A CA 1
ATOM 2086 C C . SER A 1 271 ? 8.172 10.093 -29.285 1.00 44.69 271 SER A C 1
ATOM 2088 O O . SER A 1 271 ? 8.524 11.090 -29.912 1.00 44.69 271 SER A O 1
ATOM 2090 N N . SER A 1 272 ? 8.379 9.966 -27.971 1.00 41.19 272 SER A N 1
ATOM 2091 C CA . SER A 1 272 ? 9.084 10.953 -27.143 1.00 41.19 272 SER A CA 1
ATOM 2092 C C . SER A 1 272 ? 10.548 11.136 -27.565 1.00 41.19 272 SER A C 1
ATOM 2094 O O . SER A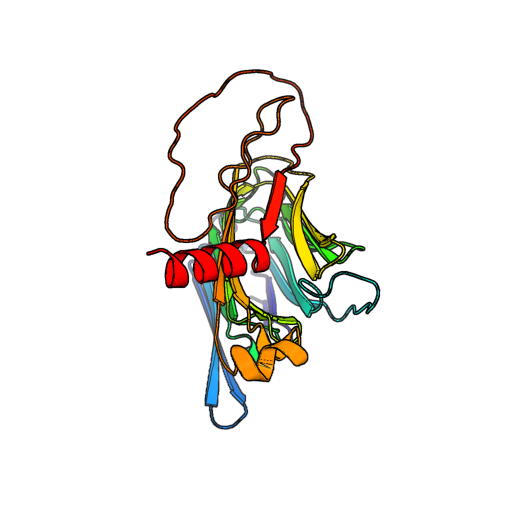 1 272 ? 11.046 12.264 -27.576 1.00 41.19 272 SER A O 1
ATOM 2096 N N . ALA A 1 273 ? 11.236 10.060 -27.962 1.00 44.84 273 ALA A N 1
ATOM 2097 C CA . ALA A 1 273 ? 12.608 10.086 -28.479 1.00 44.84 273 ALA A CA 1
ATOM 2098 C C . ALA A 1 273 ? 12.691 10.736 -29.854 1.00 44.84 273 ALA A C 1
ATOM 2100 O O . ALA A 1 273 ? 13.550 11.585 -30.084 1.00 44.84 273 ALA A O 1
ATOM 2101 N N . LEU A 1 274 ? 11.767 10.393 -30.749 1.00 40.38 274 LEU A N 1
ATOM 2102 C CA . LEU A 1 274 ? 11.664 10.999 -32.069 1.00 40.38 274 LEU A CA 1
ATOM 2103 C C . LEU A 1 274 ? 11.297 12.479 -31.965 1.00 40.38 274 LEU A C 1
ATOM 2105 O O . LEU A 1 274 ? 11.920 13.297 -32.629 1.00 40.38 274 LEU A O 1
ATOM 2109 N N . ALA A 1 275 ? 10.352 12.848 -31.099 1.00 38.72 275 ALA A N 1
ATOM 2110 C CA . ALA A 1 275 ? 9.969 14.237 -30.866 1.00 38.72 275 ALA A CA 1
ATOM 2111 C C . ALA A 1 275 ? 11.105 15.049 -30.230 1.00 38.72 275 ALA A C 1
ATOM 2113 O O . ALA A 1 275 ? 11.379 16.158 -30.679 1.00 38.72 275 ALA A O 1
ATOM 2114 N N . SER A 1 276 ? 11.812 14.491 -29.241 1.00 38.84 276 SER A N 1
ATOM 2115 C CA . SER A 1 276 ? 12.963 15.152 -28.606 1.00 38.84 276 SER A CA 1
ATOM 2116 C C . SER A 1 276 ? 14.156 15.262 -29.560 1.00 38.84 276 SER A C 1
ATOM 2118 O O . SER A 1 276 ? 14.816 16.296 -29.605 1.00 38.84 276 SER A O 1
ATOM 2120 N N . GLY A 1 277 ? 14.399 14.235 -30.380 1.00 39.59 277 GLY A N 1
ATOM 2121 C CA . GLY A 1 277 ? 15.415 14.254 -31.433 1.00 39.59 277 GLY A CA 1
ATOM 2122 C C . GLY A 1 277 ? 15.093 15.263 -32.537 1.00 39.59 277 GLY A C 1
ATOM 2123 O O . GLY A 1 277 ? 15.963 16.027 -32.943 1.00 39.59 277 GLY A O 1
ATOM 2124 N N . LEU A 1 278 ? 13.834 15.336 -32.980 1.00 37.19 278 LEU A N 1
ATOM 2125 C CA . LEU A 1 278 ? 13.375 16.349 -33.933 1.00 37.19 278 LEU A CA 1
ATOM 2126 C C . LEU A 1 278 ? 13.451 17.760 -33.331 1.00 37.19 278 LEU A C 1
ATOM 2128 O O . LEU A 1 278 ? 13.886 18.677 -34.019 1.00 37.19 278 LEU A O 1
ATOM 2132 N N . ALA A 1 279 ? 13.109 17.941 -32.055 1.00 36.84 279 ALA A N 1
ATOM 2133 C CA . ALA A 1 279 ? 13.239 19.221 -31.359 1.00 36.84 279 ALA A CA 1
ATOM 2134 C C . ALA A 1 279 ? 14.703 19.665 -31.190 1.00 36.84 279 ALA A C 1
ATOM 2136 O O . ALA A 1 279 ? 14.978 20.851 -31.280 1.00 36.84 279 ALA A O 1
ATOM 2137 N N . MET A 1 280 ? 15.657 18.744 -31.017 1.00 40.31 280 MET A N 1
ATOM 2138 C CA . MET A 1 280 ? 17.094 19.068 -31.038 1.00 40.31 280 MET A CA 1
ATOM 2139 C C . MET A 1 280 ? 17.613 19.462 -32.430 1.00 40.31 280 MET A C 1
ATOM 2141 O O . MET A 1 280 ? 18.599 20.186 -32.528 1.00 40.31 280 MET A O 1
ATOM 2145 N N . ILE A 1 281 ? 16.998 18.952 -33.502 1.00 38.91 281 ILE A N 1
ATOM 2146 C CA . ILE A 1 281 ? 17.415 19.220 -34.890 1.00 38.91 281 ILE A CA 1
ATOM 2147 C C . ILE A 1 281 ? 16.752 20.492 -35.446 1.00 38.91 281 ILE A C 1
ATOM 2149 O O . ILE A 1 281 ? 17.352 21.179 -36.272 1.00 38.91 281 ILE A O 1
ATOM 2153 N N . PHE A 1 282 ? 15.523 20.798 -35.021 1.00 36.78 282 PHE A N 1
ATOM 2154 C CA . PHE A 1 282 ? 14.693 21.877 -35.574 1.00 36.78 282 PHE A CA 1
ATOM 2155 C C . PHE A 1 282 ? 14.329 22.991 -34.574 1.00 36.78 282 PHE A C 1
ATOM 2157 O O . PHE A 1 282 ? 13.634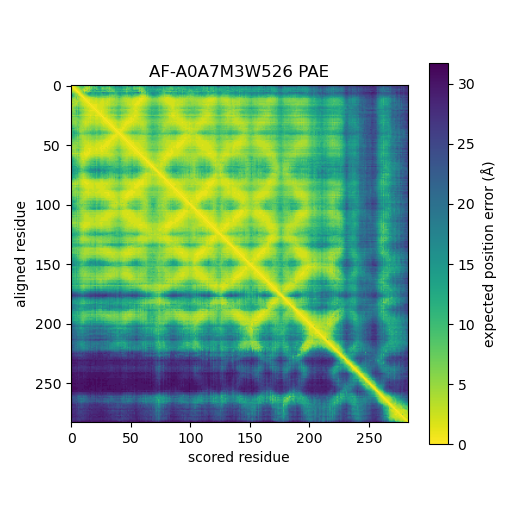 23.929 -34.970 1.00 36.78 282 PHE A O 1
ATOM 2164 N N . GLY A 1 283 ? 14.755 22.887 -33.311 1.00 32.09 283 GLY A N 1
ATOM 2165 C CA . GLY A 1 283 ? 14.570 23.888 -32.251 1.00 32.09 283 GLY A CA 1
ATOM 2166 C C . GLY A 1 283 ? 15.787 24.773 -32.029 1.00 32.09 283 GLY A C 1
ATOM 2167 O O . GLY A 1 283 ? 16.924 24.279 -32.193 1.00 32.09 283 GLY A O 1
#

Radius of gyration: 21.12 Å; Cα contacts (8 Å, |Δi|>4): 733; chains: 1; bounding box: 54×40×65 Å

pLDDT: mean 70.68, std 20.93, range [25.44, 96.5]

Sequence (283 aa):
TDVSAVIGDVLILDLVVPEIYRINGHSADSLMLKQLRYIDGFWYPSTAFMRDLPGEMHLATEPDTRFDIRKQTSFQGMRTLDYSSNTNDMDLYLEASGRAIEAKGDVLMLAEDLPTRFVLELTEDFGMRVESSGSGVKKVYVRQTDVPAMPGVTIERVEVVGQNLKGATIHIHTLPGEYPIIVIDDITDGRLVATAEAYVQPGVIEPWLNPVFGDFKMEGRAVLLDAQFTGIVPTASSVGVNGIVTDLSLVGSLSGEFVETRHIMVIDPISSALASGLAMIFG